Protein AF-A0A5E4I0A2-F1 (afdb_monomer)

Foldseek 3Di:
DDDDDDDVVNVVVVVVVVVVVVVVVCVVVVVVVPPPPQDLDDPVLLVVLLLPDQEAEEEQEEQPAPDPQQSVLSVVLSVLLVCCCCVPRVHKYWYWYDHDQWIWTDIPPDDPDIDIDGPVCVCVVGPSHQYEHEYADDDDDWGDGNRYTYHYTYPPDSPRSPPPDPPVVVCVVVVVVPD

Radius of gyration: 24.03 Å; Cα contacts (8 Å, |Δi|>4): 262; chains: 1; bounding box: 62×74×58 Å

Nearest PDB structures (foldseek):
  6n9j-assembly2_B  TM=4.013E-01  e=6.454E-02  Bacteroides thetaiotaomicron VPI-5482
  4gt8-assembly1_A  TM=2.973E-01  e=8.356E-02  Staphylococcus aureus subsp. aureus Mu50
  5dyn-assembly1_A  TM=3.914E-01  e=6.182E-01  Bacteroides fragilis
  7tcb-assembly3_C  TM=3.470E-01  e=1.342E+00  Vibrio parahaemolyticus RIMD 2210633

Structure (mmCIF, N/CA/C/O backbone):
data_AF-A0A5E4I0A2-F1
#
_entry.id   AF-A0A5E4I0A2-F1
#
loop_
_atom_site.group_PDB
_atom_site.id
_atom_site.type_symbol
_atom_site.label_atom_id
_atom_site.label_alt_id
_atom_site.label_comp_id
_atom_site.label_asym_id
_atom_site.label_entity_id
_atom_site.label_seq_id
_atom_site.pdbx_PDB_ins_code
_atom_site.Cartn_x
_atom_site.Cartn_y
_atom_site.Cartn_z
_atom_site.occupancy
_atom_site.B_iso_or_equiv
_atom_site.auth_seq_id
_atom_site.auth_comp_id
_atom_site.auth_asym_id
_atom_site.auth_atom_id
_atom_site.pdbx_PDB_model_num
ATOM 1 N N . MET A 1 1 ? -45.629 43.959 -33.225 1.00 43.09 1 MET A N 1
ATOM 2 C CA . MET A 1 1 ? -44.906 42.813 -32.629 1.00 43.09 1 MET A CA 1
ATOM 3 C C . MET A 1 1 ? -44.554 41.849 -33.753 1.00 43.09 1 MET A C 1
ATOM 5 O O . MET A 1 1 ? -45.462 41.254 -34.319 1.00 43.09 1 MET A O 1
ATOM 9 N N . ALA A 1 2 ? -43.286 41.768 -34.159 1.00 43.47 2 ALA A N 1
ATOM 10 C CA . ALA A 1 2 ? -42.865 40.854 -35.223 1.00 43.47 2 ALA A CA 1
ATOM 11 C C . ALA A 1 2 ? -42.681 39.443 -34.641 1.00 43.47 2 ALA A C 1
ATOM 13 O O . ALA A 1 2 ? -41.883 39.254 -33.726 1.00 43.47 2 ALA A O 1
ATOM 14 N N . LYS A 1 3 ? -43.436 38.459 -35.148 1.00 49.44 3 LYS A N 1
ATOM 15 C CA . LYS A 1 3 ? -43.188 37.039 -34.865 1.00 49.44 3 LYS A CA 1
ATOM 16 C C . LYS A 1 3 ? -41.949 36.616 -35.652 1.00 49.44 3 LYS A C 1
ATOM 18 O O . LYS A 1 3 ? -41.984 36.601 -36.880 1.00 49.44 3 LYS A O 1
ATOM 23 N N . LEU A 1 4 ? -40.868 36.287 -34.948 1.00 50.41 4 LEU A N 1
ATOM 24 C CA . LEU A 1 4 ? -39.682 35.677 -35.544 1.00 50.41 4 LEU A CA 1
ATOM 25 C C . LEU A 1 4 ? -40.075 34.275 -36.042 1.00 50.41 4 LEU A C 1
ATOM 27 O O . LEU A 1 4 ? -40.337 33.379 -35.239 1.00 50.41 4 LEU A O 1
ATOM 31 N N . SER A 1 5 ? -40.200 34.105 -37.358 1.00 55.03 5 SER A N 1
ATOM 32 C CA . SER A 1 5 ? -40.506 32.810 -37.971 1.00 55.03 5 SER A CA 1
ATOM 33 C C . SER A 1 5 ? -39.200 32.067 -38.234 1.00 55.03 5 SER A C 1
ATOM 35 O O . SER A 1 5 ? -38.441 32.434 -39.128 1.00 55.03 5 SER A O 1
ATOM 37 N N . ILE A 1 6 ? -38.916 31.053 -37.417 1.00 63.56 6 ILE A N 1
ATOM 38 C CA . ILE A 1 6 ? -37.766 30.162 -37.594 1.00 63.56 6 ILE A CA 1
ATOM 39 C C . ILE A 1 6 ? -38.112 29.183 -38.720 1.00 63.56 6 ILE A C 1
ATOM 41 O O . ILE A 1 6 ? -39.080 28.424 -38.608 1.00 63.56 6 ILE A O 1
ATOM 45 N N . THR A 1 7 ? -37.336 29.207 -39.803 1.00 69.94 7 THR A N 1
ATOM 46 C CA . THR A 1 7 ? -37.496 28.285 -40.935 1.00 69.94 7 THR A CA 1
ATOM 47 C C . THR A 1 7 ? -37.163 26.853 -40.513 1.00 69.94 7 THR A C 1
ATOM 49 O O . THR A 1 7 ? -36.359 26.633 -39.605 1.00 69.94 7 THR A O 1
ATOM 52 N N . ASP A 1 8 ? -37.771 25.852 -41.152 1.00 68.62 8 ASP A N 1
ATOM 53 C CA . ASP A 1 8 ? -37.616 24.452 -40.728 1.00 68.62 8 ASP A CA 1
ATOM 54 C C . ASP A 1 8 ? -36.152 23.985 -40.761 1.00 68.62 8 ASP A C 1
ATOM 56 O O . ASP A 1 8 ? -35.711 23.274 -39.861 1.00 68.62 8 ASP A O 1
ATOM 60 N N . THR A 1 9 ? -35.345 24.509 -41.685 1.00 66.50 9 THR A N 1
ATOM 61 C CA . THR A 1 9 ? -33.894 24.277 -41.753 1.00 66.50 9 THR A CA 1
ATOM 62 C C . THR A 1 9 ? -33.152 24.733 -40.489 1.00 66.50 9 THR A C 1
ATOM 64 O O . THR A 1 9 ? -32.236 24.052 -40.031 1.00 66.50 9 THR A O 1
ATOM 67 N N . GLN A 1 10 ? -33.562 25.851 -39.876 1.00 64.94 10 GLN A N 1
ATOM 68 C CA . GLN A 1 10 ? -32.976 26.322 -38.617 1.00 64.94 10 GLN A CA 1
ATOM 69 C C . GLN A 1 10 ? -33.408 25.464 -37.422 1.00 64.94 10 GLN A C 1
ATOM 71 O O . GLN A 1 10 ? -32.614 25.258 -36.508 1.00 64.94 10 GLN A O 1
ATOM 76 N N . LYS A 1 11 ? -34.619 24.891 -37.445 1.00 66.38 11 LYS A N 1
ATOM 77 C CA . LYS A 1 11 ? -35.064 23.942 -36.410 1.00 66.38 11 LYS A CA 1
ATOM 78 C C . LYS A 1 11 ? -34.234 22.657 -36.441 1.00 66.38 11 LYS A C 1
ATOM 80 O O . LYS A 1 11 ? -33.789 22.207 -35.390 1.00 66.38 11 LYS A O 1
ATOM 85 N N . TYR A 1 12 ? -33.961 22.113 -37.631 1.00 68.56 12 TYR A N 1
ATOM 86 C CA . TYR A 1 12 ? -33.105 20.928 -37.784 1.00 68.56 12 TYR A CA 1
ATOM 87 C C . TYR A 1 12 ? -31.667 21.184 -37.323 1.00 68.56 12 TYR A C 1
ATOM 89 O O . TYR A 1 12 ? -31.093 20.347 -36.627 1.00 68.56 12 TYR A O 1
ATOM 97 N N . ALA A 1 13 ? -31.104 22.353 -37.646 1.00 69.19 13 ALA A N 1
ATOM 98 C CA . ALA A 1 13 ? -29.767 22.731 -37.194 1.00 69.19 13 ALA A CA 1
ATOM 99 C C . ALA A 1 13 ? -29.684 22.834 -35.660 1.00 69.19 13 ALA A C 1
ATOM 101 O O . ALA A 1 13 ? -28.744 22.319 -35.060 1.00 69.19 13 ALA A O 1
ATOM 102 N N . ILE A 1 14 ? -30.691 23.430 -35.012 1.00 71.75 14 ILE A N 1
ATOM 103 C CA . ILE A 1 14 ? -30.747 23.533 -33.546 1.00 71.75 14 ILE A CA 1
ATOM 104 C C . ILE A 1 14 ? -30.856 22.144 -32.905 1.00 71.75 14 ILE A C 1
ATOM 106 O O . ILE A 1 14 ? -30.126 21.852 -31.962 1.00 71.75 14 ILE A O 1
ATOM 110 N N . VAL A 1 15 ? -31.709 21.261 -33.435 1.00 73.00 15 VAL A N 1
ATOM 111 C CA . VAL A 1 15 ? -31.859 19.890 -32.916 1.00 73.00 15 VAL A CA 1
ATOM 112 C C . VAL A 1 15 ? -30.549 19.105 -33.032 1.00 73.00 15 VAL A C 1
ATOM 114 O O . VAL A 1 15 ? -30.146 18.453 -32.071 1.00 73.00 15 VAL A O 1
ATOM 117 N N . LEU A 1 16 ? -29.841 19.210 -34.160 1.00 72.50 16 LEU A N 1
ATOM 118 C CA . LEU A 1 16 ? -28.543 18.554 -34.348 1.00 72.50 16 LEU A CA 1
ATOM 119 C C . LEU A 1 16 ? -27.481 19.066 -33.368 1.00 72.50 16 LEU A C 1
ATOM 121 O O . LEU A 1 16 ? -26.743 18.261 -32.802 1.00 72.50 16 LEU A O 1
ATOM 125 N N . VAL A 1 17 ? -27.431 20.377 -33.116 1.00 75.25 17 VAL A N 1
ATOM 126 C CA . VAL A 1 17 ? -26.500 20.969 -32.139 1.00 75.25 17 VAL A CA 1
ATOM 127 C C . VAL A 1 17 ? -26.817 20.502 -30.718 1.00 75.25 17 VAL A C 1
ATOM 129 O O . VAL A 1 17 ? -25.900 20.174 -29.968 1.00 75.25 17 VAL A O 1
ATOM 132 N N . VAL A 1 18 ? -28.097 20.407 -30.350 1.00 70.88 18 VAL A N 1
ATOM 133 C CA . VAL A 1 18 ? -28.513 19.920 -29.025 1.00 70.88 18 VAL A CA 1
ATOM 134 C C . VAL A 1 18 ? -28.159 18.441 -28.838 1.00 70.88 18 VAL A C 1
ATOM 136 O O . VAL A 1 18 ? -27.652 18.068 -27.782 1.00 70.88 18 VAL A O 1
ATOM 139 N N . ILE A 1 19 ? -28.351 17.603 -29.861 1.00 73.12 19 ILE A N 1
ATOM 140 C CA . ILE A 1 19 ? -27.974 16.180 -29.813 1.00 73.12 19 ILE A CA 1
ATOM 141 C C . ILE A 1 19 ? -26.451 16.021 -29.728 1.00 73.12 19 ILE A C 1
ATOM 143 O O . ILE A 1 19 ? -25.962 15.235 -28.917 1.00 73.12 19 ILE A O 1
ATOM 147 N N . ALA A 1 20 ? -25.690 16.789 -30.513 1.00 71.94 20 ALA A N 1
ATOM 148 C CA . ALA A 1 20 ? -24.230 16.762 -30.467 1.00 71.94 20 ALA A CA 1
ATOM 149 C C . ALA A 1 20 ? -23.693 17.220 -29.099 1.00 71.94 20 ALA A C 1
ATOM 151 O O . ALA A 1 20 ? -22.807 16.576 -28.540 1.00 71.94 20 ALA A O 1
ATOM 152 N N . ALA A 1 21 ? -24.270 18.276 -28.516 1.00 69.94 21 ALA A N 1
ATOM 153 C CA . ALA A 1 21 ? -23.913 18.744 -27.179 1.00 69.94 21 ALA A CA 1
ATOM 154 C C . ALA A 1 21 ? -24.242 17.701 -26.096 1.00 69.94 21 ALA A C 1
ATOM 156 O O . ALA A 1 21 ? -23.428 17.463 -25.205 1.00 69.94 21 ALA A O 1
ATOM 157 N N . ALA A 1 22 ? -25.391 17.024 -26.200 1.00 68.75 22 ALA A N 1
ATOM 158 C CA . ALA A 1 22 ? -25.753 15.938 -25.293 1.00 68.75 22 ALA A CA 1
ATOM 159 C C . ALA A 1 22 ? -24.783 14.746 -25.404 1.00 68.75 22 ALA A C 1
ATOM 161 O O . ALA A 1 22 ? -24.369 14.199 -24.383 1.00 68.75 22 ALA A O 1
ATOM 162 N N . ALA A 1 23 ? -24.358 14.377 -26.617 1.00 68.06 23 ALA A N 1
ATOM 163 C CA . ALA A 1 23 ? -23.401 13.292 -26.835 1.00 68.06 23 ALA A CA 1
ATOM 164 C C . ALA A 1 23 ? -22.012 13.598 -26.241 1.00 68.06 23 ALA A C 1
ATOM 166 O O . ALA A 1 23 ? -21.408 12.730 -25.611 1.00 68.06 23 ALA A O 1
ATOM 167 N N . VAL A 1 24 ? -21.530 14.841 -26.371 1.00 73.12 24 VAL A N 1
ATOM 168 C CA . VAL A 1 24 ? -20.256 15.282 -25.772 1.00 73.12 24 VAL A CA 1
ATOM 169 C C . VAL A 1 24 ? -20.327 15.296 -24.241 1.00 73.12 24 VAL A C 1
ATOM 171 O O . VAL A 1 24 ? -19.355 14.935 -23.584 1.00 73.12 24 VAL A O 1
ATOM 174 N N . LEU A 1 25 ? -21.479 15.648 -23.661 1.00 70.56 25 LEU A N 1
ATOM 175 C CA . LEU A 1 25 ? -21.688 15.636 -22.207 1.00 70.56 25 LEU A CA 1
ATOM 176 C C . LEU A 1 25 ? -21.837 14.221 -21.620 1.00 70.56 25 LEU A C 1
ATOM 178 O O . LEU A 1 25 ? -21.537 14.021 -20.445 1.00 70.56 25 LEU A O 1
ATOM 182 N N . LEU A 1 26 ? -22.276 13.239 -22.414 1.00 60.88 26 LEU A N 1
ATOM 183 C CA . LEU A 1 26 ? -22.480 11.849 -21.978 1.00 60.88 26 LEU A CA 1
ATOM 184 C C . LEU A 1 26 ? -21.245 10.952 -22.167 1.00 60.88 26 LEU A C 1
ATOM 186 O O . LEU A 1 26 ? -21.109 9.947 -21.467 1.00 60.88 26 LEU A O 1
ATOM 190 N N . ALA A 1 27 ? -20.319 11.310 -23.061 1.00 61.28 27 ALA A N 1
ATOM 191 C CA . ALA A 1 27 ? -19.085 10.553 -23.294 1.00 61.28 27 ALA A CA 1
ATOM 192 C C . ALA A 1 27 ? -18.203 10.338 -22.035 1.00 61.28 27 ALA A C 1
ATOM 194 O O . ALA A 1 27 ? -17.714 9.219 -21.852 1.00 61.28 27 ALA A O 1
ATOM 195 N N . PRO A 1 28 ? -18.027 11.318 -21.119 1.00 60.41 28 PRO A N 1
ATOM 196 C CA . PRO A 1 28 ? -17.244 11.115 -19.900 1.00 60.41 28 PRO A CA 1
ATOM 197 C C . PRO A 1 28 ? -17.911 10.147 -18.911 1.00 60.41 28 PRO A C 1
ATOM 199 O O . PRO A 1 28 ? -17.209 9.431 -18.199 1.00 60.41 28 PRO A O 1
ATOM 202 N N . LEU A 1 29 ? -19.251 10.085 -18.882 1.00 57.59 29 LEU A N 1
ATOM 203 C CA . LEU A 1 29 ? -19.987 9.156 -18.015 1.00 57.59 29 LEU A CA 1
ATOM 204 C C . LEU A 1 29 ? -19.834 7.699 -18.470 1.00 57.59 29 LEU A C 1
ATOM 206 O O . LEU A 1 29 ? -19.741 6.804 -17.633 1.00 57.59 29 LEU A O 1
ATOM 210 N N . LEU A 1 30 ? -19.779 7.456 -19.784 1.00 55.53 30 LEU A N 1
ATOM 211 C CA . LEU A 1 30 ? -19.573 6.112 -20.333 1.00 55.53 30 LEU A CA 1
ATOM 212 C C . LEU A 1 30 ? -18.132 5.620 -20.126 1.00 55.53 30 LEU A C 1
ATOM 214 O O . LEU A 1 30 ? -17.921 4.439 -19.862 1.00 55.53 30 LEU A O 1
ATOM 218 N N . LEU A 1 31 ? -17.146 6.523 -20.171 1.00 54.06 31 LEU A N 1
ATOM 219 C CA . LEU A 1 31 ? -15.743 6.190 -19.896 1.00 54.06 31 LEU A CA 1
ATOM 220 C C . LEU A 1 31 ? -15.471 5.898 -18.410 1.00 54.06 31 LEU A C 1
ATOM 222 O O . LEU A 1 31 ? -14.556 5.138 -18.107 1.00 54.06 31 LEU A O 1
ATOM 226 N N . GLN A 1 32 ? -16.270 6.433 -17.478 1.00 50.34 32 GLN A N 1
ATOM 227 C CA . GLN A 1 32 ? -16.116 6.155 -16.042 1.00 50.34 32 GLN A CA 1
ATOM 228 C C . GLN A 1 32 ? -16.618 4.771 -15.604 1.00 50.34 32 GLN A C 1
ATOM 230 O O . GLN A 1 32 ? -16.205 4.294 -14.549 1.00 50.34 32 GLN A O 1
ATOM 235 N N . GLN A 1 33 ? -17.480 4.109 -16.382 1.00 47.50 33 GLN A N 1
ATOM 236 C CA . GLN A 1 33 ? -18.014 2.786 -16.017 1.00 47.50 33 GLN A CA 1
ATOM 237 C C . GLN A 1 33 ? -17.219 1.609 -16.592 1.00 47.50 33 GLN A C 1
ATOM 239 O O . GLN A 1 33 ? -17.424 0.471 -16.176 1.00 47.50 33 GLN A O 1
ATOM 244 N N . ALA A 1 34 ? -16.274 1.868 -17.494 1.00 40.00 34 ALA A N 1
ATOM 245 C CA . ALA A 1 34 ? -15.357 0.862 -18.008 1.00 40.00 34 ALA A CA 1
ATOM 246 C C . ALA A 1 34 ? -14.013 0.929 -17.269 1.00 40.00 34 ALA A C 1
ATOM 248 O O . ALA A 1 34 ? -12.958 1.053 -17.887 1.00 40.00 34 ALA A O 1
ATOM 249 N N . ALA A 1 35 ? -14.029 0.835 -15.935 1.00 43.62 35 ALA A N 1
ATOM 250 C CA . ALA A 1 35 ? -12.831 0.350 -15.261 1.00 43.62 35 ALA A CA 1
ATOM 251 C C . ALA A 1 35 ? -12.594 -1.069 -15.807 1.00 43.62 35 ALA A C 1
ATOM 253 O O . ALA A 1 35 ? -13.524 -1.883 -15.737 1.00 43.62 35 ALA A O 1
ATOM 254 N N . PRO A 1 36 ? -11.434 -1.376 -16.417 1.00 43.09 36 PRO A N 1
ATOM 255 C CA . PRO A 1 36 ? -11.161 -2.726 -16.876 1.00 43.09 36 PRO A CA 1
ATOM 256 C C . PRO A 1 36 ? -11.398 -3.648 -15.688 1.00 43.09 36 PRO A C 1
ATOM 258 O O . PRO A 1 36 ? -10.793 -3.473 -14.630 1.00 43.09 36 PRO A O 1
ATOM 261 N N . SER A 1 37 ? -12.337 -4.583 -15.838 1.00 41.78 37 SER A N 1
ATOM 262 C CA . SER A 1 37 ? -12.543 -5.648 -14.868 1.00 41.78 37 SER A CA 1
ATOM 263 C C . SER A 1 37 ? -11.296 -6.521 -14.941 1.00 41.78 37 SER A C 1
ATOM 265 O O . SER A 1 37 ? -11.246 -7.509 -15.672 1.00 41.78 37 SER A O 1
ATOM 267 N N . GLN A 1 38 ? -10.230 -6.089 -14.265 1.00 50.25 38 GLN A N 1
ATOM 268 C CA . GLN A 1 38 ? -9.101 -6.945 -13.977 1.00 50.25 38 GLN A CA 1
ATOM 269 C C . GLN A 1 38 ? -9.715 -8.099 -13.190 1.00 50.25 38 GLN A C 1
ATOM 271 O O . GLN A 1 38 ? -10.271 -7.904 -12.110 1.00 50.25 38 GLN A O 1
ATOM 276 N N . LYS A 1 39 ? -9.748 -9.292 -13.784 1.00 53.66 39 LYS A N 1
ATOM 277 C CA . LYS A 1 39 ? -10.099 -10.487 -13.023 1.00 53.66 39 LYS A CA 1
ATOM 278 C C . LYS A 1 39 ? -9.012 -10.670 -11.975 1.00 53.66 39 LYS A C 1
ATOM 280 O O . LYS A 1 39 ? -7.837 -10.502 -12.305 1.00 53.66 39 LYS A O 1
ATOM 285 N N . ALA A 1 40 ? -9.407 -11.008 -10.748 1.00 59.69 40 ALA A N 1
ATOM 286 C CA . ALA A 1 40 ? -8.452 -11.509 -9.771 1.00 59.69 40 ALA A CA 1
ATOM 287 C C . ALA A 1 40 ? -7.675 -12.655 -10.442 1.00 59.69 40 ALA A C 1
ATOM 289 O O . ALA A 1 40 ? -8.274 -13.567 -11.017 1.00 59.69 40 ALA A O 1
ATOM 290 N N . GLY A 1 41 ? -6.362 -12.497 -10.500 1.00 62.72 41 GLY A N 1
ATOM 291 C CA . GLY A 1 41 ? -5.423 -13.301 -11.253 1.00 62.72 41 GLY A CA 1
ATOM 292 C C . GLY A 1 41 ? -4.416 -14.006 -10.354 1.00 62.72 41 GLY A C 1
ATOM 293 O O . GLY A 1 41 ? -4.552 -14.064 -9.135 1.00 62.72 41 GLY A O 1
ATOM 294 N N . ASP A 1 42 ? -3.414 -14.562 -11.020 1.00 69.81 42 ASP A N 1
ATOM 295 C CA . ASP A 1 42 ? -2.361 -15.399 -10.464 1.00 69.81 42 ASP A CA 1
ATOM 296 C C . ASP A 1 42 ? -1.389 -14.595 -9.569 1.00 69.81 42 ASP A C 1
ATOM 298 O O . ASP A 1 42 ? -0.767 -13.639 -10.054 1.00 69.81 42 ASP A O 1
ATOM 302 N N . PRO A 1 43 ? -1.229 -14.959 -8.281 1.00 78.12 43 PRO A N 1
ATOM 303 C CA . PRO A 1 43 ? -0.228 -14.365 -7.399 1.00 78.12 43 PRO A CA 1
ATOM 304 C C . PRO A 1 43 ? 1.192 -14.401 -7.984 1.00 78.12 43 PRO A C 1
ATOM 306 O O . PRO A 1 43 ? 1.948 -13.450 -7.782 1.00 78.12 43 PRO A O 1
ATOM 309 N N . GLU A 1 44 ? 1.553 -15.444 -8.739 1.00 79.06 44 GLU A N 1
ATOM 310 C CA . GLU A 1 44 ? 2.889 -15.586 -9.332 1.00 79.06 44 GLU A CA 1
ATOM 311 C C . GLU A 1 44 ? 3.186 -14.456 -10.324 1.00 79.06 44 GLU A C 1
ATOM 313 O O . GLU A 1 44 ? 4.276 -13.879 -10.315 1.00 79.06 44 GLU A O 1
ATOM 318 N N . ALA A 1 45 ? 2.196 -14.065 -11.131 1.00 80.06 45 ALA A N 1
ATOM 319 C CA . ALA A 1 45 ? 2.332 -12.960 -12.075 1.00 80.06 45 ALA A CA 1
ATOM 320 C C . ALA A 1 45 ? 2.572 -11.622 -11.355 1.00 80.06 45 ALA A C 1
ATOM 322 O O . ALA A 1 45 ? 3.427 -10.836 -11.769 1.00 80.06 45 ALA A O 1
ATOM 323 N N . PHE A 1 46 ? 1.864 -11.377 -10.248 1.00 84.94 46 PHE A N 1
ATOM 324 C CA . PHE A 1 46 ? 2.078 -10.183 -9.430 1.00 84.94 46 PHE A CA 1
ATOM 325 C C . PHE A 1 46 ? 3.486 -10.164 -8.822 1.00 84.94 46 PHE A C 1
ATOM 327 O O . PHE A 1 46 ? 4.199 -9.166 -8.940 1.00 84.94 46 PHE A O 1
ATOM 334 N N . PHE A 1 47 ? 3.923 -11.264 -8.203 1.00 83.50 47 PHE A N 1
ATOM 335 C CA . PHE A 1 47 ? 5.244 -11.324 -7.576 1.00 83.50 47 PHE A CA 1
ATOM 336 C C . PHE A 1 47 ? 6.390 -11.288 -8.596 1.00 83.50 47 PHE A C 1
ATOM 338 O O . PHE A 1 47 ? 7.422 -10.675 -8.323 1.00 83.50 47 PHE A O 1
ATOM 345 N N . SER A 1 48 ? 6.197 -11.831 -9.800 1.00 82.44 48 SER A N 1
ATOM 346 C CA . SER A 1 48 ? 7.127 -11.661 -10.925 1.00 82.44 48 SER A CA 1
ATOM 347 C C . SER A 1 48 ? 7.266 -10.184 -11.332 1.00 82.44 48 SER A C 1
ATOM 349 O O . SER A 1 48 ? 8.377 -9.670 -11.518 1.00 82.44 48 SER A O 1
ATOM 351 N N . ASN A 1 49 ? 6.154 -9.442 -11.360 1.00 83.06 49 ASN A N 1
ATOM 352 C CA . ASN A 1 49 ? 6.164 -7.997 -11.610 1.00 83.06 49 ASN A CA 1
ATOM 353 C C . ASN A 1 49 ? 6.828 -7.209 -10.470 1.00 83.06 49 ASN A C 1
ATOM 355 O O . ASN A 1 49 ? 7.592 -6.277 -10.722 1.00 83.06 49 ASN A O 1
ATOM 359 N N . VAL A 1 50 ? 6.618 -7.604 -9.212 1.00 86.25 50 VAL A N 1
ATOM 360 C CA . VAL A 1 50 ? 7.348 -7.043 -8.059 1.00 86.25 50 VAL A CA 1
ATOM 361 C C . VAL A 1 50 ? 8.856 -7.297 -8.182 1.00 86.25 50 VAL A C 1
ATOM 363 O O . VAL A 1 50 ? 9.657 -6.391 -7.941 1.00 86.25 50 VAL A O 1
ATOM 366 N N . GLY A 1 51 ? 9.256 -8.504 -8.594 1.00 82.56 51 GLY A N 1
ATOM 367 C CA . GLY A 1 51 ? 10.656 -8.879 -8.788 1.00 82.56 51 GLY A CA 1
ATOM 368 C C . GLY A 1 51 ? 11.353 -8.052 -9.871 1.00 82.56 51 GLY A C 1
ATOM 369 O O . GLY A 1 51 ? 12.476 -7.583 -9.666 1.00 82.56 51 GLY A O 1
ATOM 370 N N . SER A 1 52 ? 10.672 -7.806 -10.991 1.00 84.38 52 SER A N 1
ATOM 371 C CA . SER A 1 52 ? 11.213 -7.049 -12.129 1.00 84.38 52 SER A CA 1
ATOM 372 C C . SER A 1 52 ? 11.132 -5.526 -11.968 1.00 84.38 52 SER A C 1
ATOM 374 O O . SER A 1 52 ? 11.971 -4.812 -12.519 1.00 84.38 52 SER A O 1
ATOM 376 N N . SER A 1 53 ? 10.188 -5.002 -11.181 1.00 86.06 53 SER A N 1
ATOM 377 C CA . SER A 1 53 ? 10.021 -3.553 -11.024 1.00 86.06 53 SER A CA 1
ATOM 378 C C . SER A 1 53 ? 11.117 -2.918 -10.151 1.00 86.06 53 SER A C 1
ATOM 380 O O . SER A 1 53 ? 11.460 -3.466 -9.102 1.00 86.06 53 SER A O 1
ATOM 382 N N . PRO A 1 54 ? 11.674 -1.743 -10.509 1.00 85.69 54 PRO A N 1
ATOM 383 C CA . PRO A 1 54 ? 12.635 -1.018 -9.668 1.00 85.69 54 PRO A CA 1
ATOM 384 C C . PRO A 1 54 ? 11.976 -0.256 -8.505 1.00 85.69 54 PRO A C 1
ATOM 386 O O . PRO A 1 54 ? 12.643 0.067 -7.518 1.00 85.69 54 PRO A O 1
ATOM 389 N N . LYS A 1 55 ? 10.677 0.046 -8.626 1.00 89.06 55 LYS A N 1
ATOM 390 C CA . LYS A 1 55 ? 9.873 0.735 -7.613 1.00 89.06 55 LYS A CA 1
ATOM 391 C C . LYS A 1 55 ? 8.572 -0.017 -7.355 1.00 89.06 55 LYS A C 1
ATOM 393 O O . LYS A 1 55 ? 7.994 -0.601 -8.268 1.00 89.06 55 LYS A O 1
ATOM 398 N N . ILE A 1 56 ? 8.081 0.049 -6.129 1.00 91.12 56 I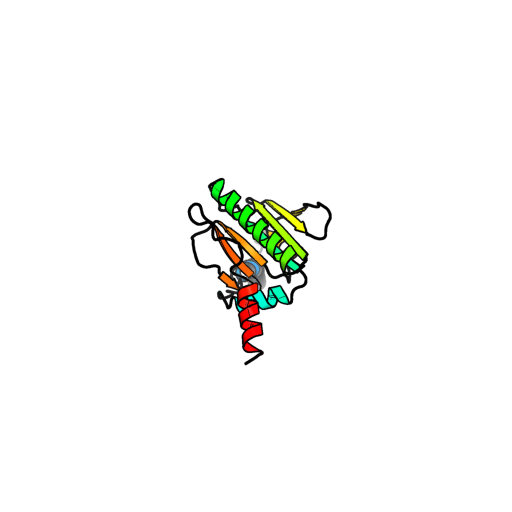LE A N 1
ATOM 399 C CA . ILE A 1 56 ? 6.762 -0.471 -5.764 1.00 91.12 56 ILE A CA 1
ATOM 400 C C . ILE A 1 56 ? 5.970 0.577 -4.988 1.00 91.12 56 ILE A C 1
ATOM 402 O O . ILE A 1 56 ? 6.554 1.457 -4.353 1.00 91.12 56 ILE A O 1
ATOM 406 N N . ALA A 1 57 ? 4.647 0.461 -5.005 1.00 93.88 57 ALA A N 1
ATOM 407 C CA . ALA A 1 57 ? 3.765 1.287 -4.199 1.00 93.88 57 ALA A CA 1
ATOM 408 C C . ALA A 1 57 ? 3.154 0.472 -3.055 1.00 93.88 57 ALA A C 1
ATOM 410 O O . ALA A 1 57 ? 2.744 -0.673 -3.242 1.00 93.88 57 ALA A O 1
ATOM 411 N N . ILE A 1 58 ? 3.063 1.075 -1.875 1.00 93.31 58 ILE A N 1
ATOM 412 C CA . ILE A 1 58 ? 2.328 0.542 -0.727 1.00 93.31 58 ILE A CA 1
ATOM 413 C C . ILE A 1 58 ? 1.303 1.595 -0.342 1.00 93.31 58 ILE A C 1
ATOM 415 O O . ILE A 1 58 ? 1.670 2.721 -0.019 1.00 93.31 58 ILE A O 1
ATOM 419 N N . ILE A 1 59 ? 0.028 1.236 -0.400 1.00 94.69 59 ILE A N 1
ATOM 420 C CA . ILE A 1 59 ? -1.095 2.133 -0.157 1.00 94.69 59 ILE A CA 1
ATOM 421 C C . ILE A 1 59 ? -1.847 1.619 1.070 1.00 94.69 59 ILE A C 1
ATOM 423 O O . ILE A 1 59 ? -2.413 0.531 1.039 1.00 94.69 59 ILE A O 1
ATOM 427 N N . ALA A 1 60 ? -1.846 2.403 2.141 1.00 94.50 60 ALA A N 1
ATOM 428 C CA . ALA A 1 60 ? -2.570 2.153 3.378 1.00 94.50 60 ALA A CA 1
ATOM 429 C C . ALA A 1 60 ? -3.804 3.062 3.442 1.00 94.50 60 ALA A C 1
ATOM 431 O O . ALA A 1 60 ? -3.694 4.254 3.728 1.00 94.50 60 ALA A O 1
ATOM 432 N N . ASP A 1 61 ? -4.984 2.513 3.168 1.00 94.31 61 ASP A N 1
ATOM 433 C CA . ASP A 1 61 ? -6.246 3.253 3.173 1.00 94.31 61 ASP A CA 1
ATOM 434 C C . ASP A 1 61 ? -7.067 2.934 4.427 1.00 94.31 61 ASP A C 1
ATOM 436 O O . ASP A 1 61 ? -7.678 1.867 4.551 1.00 94.31 61 ASP A O 1
ATOM 440 N N . ILE A 1 62 ? -7.097 3.883 5.366 1.00 93.81 62 ILE A N 1
ATOM 441 C CA . ILE A 1 62 ? -7.825 3.742 6.631 1.00 93.81 62 ILE A CA 1
ATOM 442 C C . ILE A 1 62 ? -9.252 4.303 6.576 1.00 93.81 62 ILE A C 1
ATOM 444 O O . ILE A 1 62 ? -9.953 4.271 7.585 1.00 93.81 62 ILE A O 1
ATOM 448 N N . THR A 1 63 ? -9.718 4.790 5.422 1.00 90.25 63 THR A N 1
ATOM 449 C CA . THR A 1 63 ? -11.003 5.504 5.286 1.00 90.25 63 THR A CA 1
ATOM 450 C C . THR A 1 63 ? -12.209 4.671 5.728 1.00 90.25 63 THR A C 1
ATOM 452 O O . THR A 1 63 ? -13.158 5.202 6.300 1.00 90.25 63 THR A O 1
ATOM 455 N N . GLY A 1 64 ? -12.180 3.357 5.491 1.00 88.00 64 GLY A N 1
ATOM 456 C CA . GLY A 1 64 ? -13.264 2.451 5.882 1.00 88.00 64 GLY A CA 1
ATOM 457 C C . GLY A 1 64 ? -13.228 1.996 7.346 1.00 88.00 64 GLY A C 1
ATOM 458 O O . GLY A 1 64 ? -14.227 1.466 7.833 1.00 88.00 64 GLY A O 1
ATOM 459 N N . ALA A 1 65 ? -12.109 2.186 8.052 1.00 90.12 65 ALA A N 1
ATOM 460 C CA . ALA A 1 65 ? -11.900 1.643 9.391 1.00 90.12 65 ALA A CA 1
ATOM 461 C C . ALA A 1 65 ? -12.613 2.481 10.465 1.00 90.12 65 ALA A C 1
ATOM 463 O O . ALA A 1 65 ? -12.259 3.634 10.716 1.00 90.12 65 ALA A O 1
ATOM 464 N N . GLN A 1 66 ? -13.598 1.875 11.134 1.00 88.88 66 GLN A N 1
ATOM 465 C CA . GLN A 1 66 ? -14.409 2.540 12.166 1.00 88.88 66 GLN A CA 1
ATOM 466 C C . GLN A 1 66 ? -13.743 2.546 13.549 1.00 88.88 66 GLN A C 1
ATOM 468 O O . GLN A 1 66 ? -14.059 3.393 14.382 1.00 88.88 66 GLN A O 1
ATOM 473 N N . THR A 1 67 ? -12.821 1.615 13.808 1.00 88.94 67 THR A N 1
ATOM 474 C CA . THR A 1 67 ? -12.144 1.482 15.103 1.00 88.94 67 THR A CA 1
ATOM 475 C C . THR A 1 67 ? -10.671 1.867 15.008 1.00 88.94 67 THR A C 1
ATOM 477 O O . THR A 1 67 ? -10.022 1.691 13.974 1.00 88.94 67 THR A O 1
ATOM 480 N N . GLN A 1 68 ? -10.108 2.347 16.121 1.00 88.56 68 GLN A N 1
ATOM 481 C CA . GLN A 1 68 ? -8.670 2.607 16.210 1.00 88.56 68 GLN A CA 1
ATOM 482 C C . GLN A 1 68 ? -7.848 1.327 15.995 1.00 88.56 68 GLN A C 1
ATOM 484 O O . GLN A 1 68 ? -6.785 1.387 15.386 1.00 88.56 68 GLN A O 1
ATOM 489 N N . ALA A 1 69 ? -8.354 0.175 16.445 1.00 85.00 69 ALA A N 1
ATOM 490 C CA . ALA A 1 69 ? -7.697 -1.114 16.255 1.00 85.00 69 ALA A CA 1
ATOM 491 C C . ALA A 1 69 ? -7.540 -1.451 14.763 1.00 85.00 69 ALA A C 1
ATOM 493 O O . ALA A 1 69 ? -6.435 -1.760 14.324 1.00 85.00 69 ALA A O 1
ATOM 494 N N . ALA A 1 70 ? -8.603 -1.299 13.967 1.00 85.56 70 ALA A N 1
ATOM 495 C CA . ALA A 1 70 ? -8.548 -1.521 12.525 1.00 85.56 70 ALA A CA 1
ATOM 496 C C . ALA A 1 70 ? -7.632 -0.516 11.806 1.00 85.56 70 ALA A C 1
ATOM 498 O O . ALA A 1 70 ? -6.845 -0.913 10.947 1.00 85.56 70 ALA A O 1
ATOM 499 N N . LYS A 1 71 ? -7.677 0.772 12.187 1.00 89.88 71 LYS A N 1
ATOM 500 C CA . LYS A 1 71 ? -6.759 1.796 11.653 1.00 89.88 71 LYS A CA 1
ATOM 501 C C . LYS A 1 71 ? -5.297 1.420 11.913 1.00 89.88 71 LYS A C 1
ATOM 503 O O . LYS A 1 71 ? -4.483 1.414 10.992 1.00 89.88 71 LYS A O 1
ATOM 508 N N . THR A 1 72 ? -4.973 1.065 13.156 1.00 87.25 72 THR A N 1
ATOM 509 C CA . THR A 1 72 ? -3.625 0.645 13.553 1.00 87.25 72 THR A CA 1
ATOM 510 C C . THR A 1 72 ? -3.196 -0.628 12.831 1.00 87.25 72 THR A C 1
ATOM 512 O O . THR A 1 72 ? -2.059 -0.697 12.381 1.00 87.25 72 THR A O 1
ATOM 515 N N . ALA A 1 73 ? -4.084 -1.606 12.659 1.00 84.94 73 ALA A N 1
ATOM 516 C CA . ALA A 1 73 ? -3.764 -2.851 11.970 1.00 84.94 73 ALA A CA 1
ATOM 517 C C . ALA A 1 73 ? -3.425 -2.635 10.481 1.00 84.94 73 ALA A C 1
ATOM 519 O O . ALA A 1 73 ? -2.456 -3.212 9.992 1.00 84.94 73 ALA A O 1
ATOM 520 N N . ILE A 1 74 ? -4.150 -1.757 9.775 1.00 88.69 74 ILE A N 1
ATOM 521 C CA . ILE A 1 74 ? -3.843 -1.376 8.381 1.00 88.69 74 ILE A CA 1
ATOM 522 C C . ILE A 1 74 ? -2.465 -0.710 8.287 1.00 88.69 74 ILE A C 1
ATOM 524 O O . ILE A 1 74 ? -1.647 -1.073 7.440 1.00 88.69 74 ILE A O 1
ATOM 528 N N . LEU A 1 75 ? -2.189 0.247 9.177 1.00 89.31 75 LEU A N 1
ATOM 529 C CA . LEU A 1 75 ? -0.907 0.950 9.199 1.00 89.31 75 LEU A CA 1
ATOM 530 C C . LEU A 1 75 ? 0.246 0.002 9.547 1.00 89.31 75 LEU A C 1
ATOM 532 O O . LEU A 1 75 ? 1.249 -0.008 8.839 1.00 89.31 75 LEU A O 1
ATOM 536 N N . GLN A 1 76 ? 0.092 -0.844 10.567 1.00 85.44 76 GLN A N 1
ATOM 537 C CA . GLN A 1 76 ? 1.103 -1.832 10.945 1.00 85.44 76 GLN A CA 1
ATOM 538 C C . GLN A 1 76 ? 1.394 -2.791 9.787 1.00 85.44 76 GLN A C 1
ATOM 540 O O . GLN A 1 76 ? 2.547 -2.955 9.403 1.00 85.44 76 GLN A O 1
ATOM 545 N N . CYS A 1 77 ? 0.343 -3.325 9.160 1.00 84.56 77 CYS A N 1
ATOM 546 C CA . CYS A 1 77 ? 0.447 -4.175 7.980 1.00 84.56 77 CYS A CA 1
ATOM 547 C C . CYS A 1 77 ? 1.296 -3.529 6.872 1.00 84.56 77 CYS A C 1
ATOM 549 O O . CYS A 1 77 ? 2.182 -4.157 6.2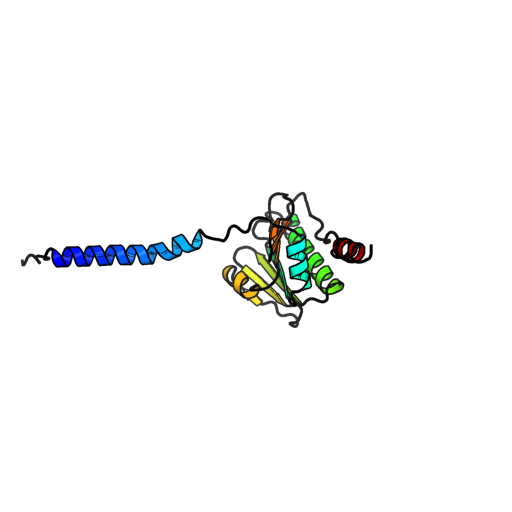93 1.00 84.56 77 CYS A O 1
ATOM 551 N N . SER A 1 78 ? 1.053 -2.247 6.599 1.00 87.75 78 SER A N 1
ATOM 552 C CA . SER A 1 78 ? 1.769 -1.503 5.565 1.00 87.75 78 SER A CA 1
ATOM 553 C C . SER A 1 78 ? 3.239 -1.227 5.911 1.00 87.75 78 SER A C 1
ATOM 555 O O . SER A 1 78 ? 4.098 -1.264 5.028 1.00 87.75 78 SER A O 1
ATOM 557 N N . VAL A 1 79 ? 3.550 -1.008 7.193 1.00 85.12 79 VAL A N 1
ATOM 558 C CA . VAL A 1 79 ? 4.919 -0.822 7.692 1.00 85.12 79 VAL A CA 1
ATOM 559 C C . VAL A 1 79 ? 5.695 -2.136 7.659 1.00 85.12 79 VAL A C 1
ATOM 561 O O . VAL A 1 79 ? 6.854 -2.136 7.243 1.00 85.12 79 VAL A O 1
ATOM 564 N N . ASP A 1 80 ? 5.061 -3.249 8.027 1.00 82.44 80 ASP A N 1
ATOM 565 C CA . ASP A 1 80 ? 5.663 -4.582 7.971 1.00 82.44 80 ASP A CA 1
ATOM 566 C C . ASP A 1 80 ? 5.986 -4.962 6.521 1.00 82.44 80 ASP A C 1
ATOM 568 O O . ASP A 1 80 ? 7.109 -5.366 6.219 1.00 82.44 80 ASP A O 1
ATOM 572 N N . LEU A 1 81 ? 5.046 -4.740 5.592 1.00 81.75 81 LEU A N 1
ATOM 573 C CA . LEU A 1 81 ? 5.271 -4.926 4.155 1.00 81.75 81 LEU A CA 1
ATOM 574 C C . LEU A 1 81 ? 6.425 -4.066 3.649 1.00 81.75 81 LEU A C 1
ATOM 576 O O . LEU A 1 81 ? 7.323 -4.572 2.978 1.00 81.75 81 LEU A O 1
ATOM 580 N N . ARG A 1 82 ? 6.431 -2.775 3.991 1.00 82.56 82 ARG A N 1
ATOM 581 C CA . ARG A 1 82 ? 7.490 -1.853 3.575 1.00 82.56 82 ARG A CA 1
ATOM 582 C C . ARG A 1 82 ? 8.851 -2.308 4.086 1.00 82.56 82 ARG A C 1
ATOM 584 O O . ARG A 1 82 ? 9.797 -2.369 3.309 1.00 82.56 82 ARG A O 1
ATOM 591 N N . SER A 1 83 ? 8.938 -2.650 5.366 1.00 78.00 83 SER A N 1
ATOM 592 C CA . SER A 1 83 ? 10.177 -3.098 6.004 1.00 78.00 83 SER A CA 1
ATOM 593 C C . SER A 1 83 ? 10.676 -4.399 5.381 1.00 78.00 83 SER A C 1
ATOM 595 O O . SER A 1 83 ? 11.849 -4.486 5.025 1.00 78.00 83 SER A O 1
ATOM 597 N N . ASN A 1 84 ? 9.787 -5.371 5.159 1.00 73.56 84 ASN A N 1
ATOM 598 C CA . ASN A 1 84 ? 10.127 -6.639 4.518 1.00 73.56 84 ASN A CA 1
ATOM 599 C C . ASN A 1 84 ? 10.579 -6.441 3.071 1.00 73.56 84 ASN A C 1
ATOM 601 O O . ASN A 1 84 ? 11.582 -7.011 2.667 1.00 73.56 84 ASN A O 1
ATOM 605 N N . ILE A 1 85 ? 9.894 -5.608 2.287 1.00 71.44 85 ILE A N 1
ATOM 606 C CA . ILE A 1 85 ? 10.243 -5.399 0.878 1.00 71.44 85 ILE A CA 1
ATOM 607 C C . ILE A 1 85 ? 11.548 -4.610 0.738 1.00 71.44 85 ILE A C 1
ATOM 609 O O . ILE A 1 85 ? 12.396 -4.977 -0.074 1.00 71.44 85 ILE A O 1
ATOM 613 N N . ILE A 1 86 ? 11.752 -3.565 1.541 1.00 68.31 86 ILE A N 1
ATOM 614 C CA . ILE A 1 86 ? 13.018 -2.822 1.542 1.00 68.31 86 ILE A CA 1
ATOM 615 C C . ILE A 1 86 ? 14.168 -3.749 1.948 1.00 68.31 86 ILE A C 1
ATOM 617 O O . ILE A 1 86 ? 15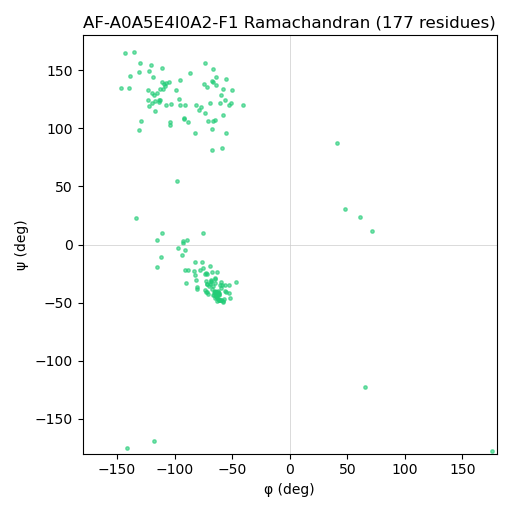.185 -3.791 1.261 1.00 68.31 86 ILE A O 1
ATOM 621 N N . THR A 1 87 ? 13.999 -4.516 3.027 1.00 67.69 87 THR A N 1
ATOM 622 C CA . THR A 1 87 ? 15.073 -5.352 3.585 1.00 67.69 87 THR A CA 1
ATOM 623 C C . THR A 1 87 ? 15.359 -6.585 2.725 1.00 67.69 87 THR A C 1
ATOM 625 O O . THR A 1 87 ? 16.521 -6.931 2.540 1.00 67.69 87 THR A O 1
ATOM 628 N N . ALA A 1 88 ? 14.330 -7.236 2.172 1.00 70.62 88 ALA A N 1
ATOM 629 C CA . ALA A 1 88 ? 14.477 -8.483 1.416 1.00 70.62 88 ALA A CA 1
ATOM 630 C C . ALA A 1 88 ? 14.714 -8.269 -0.086 1.00 70.62 88 ALA A C 1
ATOM 632 O O . ALA A 1 88 ? 15.410 -9.064 -0.710 1.00 70.62 88 ALA A O 1
ATOM 633 N N . LEU A 1 89 ? 14.135 -7.221 -0.687 1.00 73.81 89 LEU A N 1
ATOM 634 C CA . LEU A 1 89 ? 14.204 -6.991 -2.136 1.00 73.81 89 LEU A CA 1
ATOM 635 C C . LEU A 1 89 ? 15.031 -5.760 -2.531 1.00 73.81 89 LEU A C 1
ATOM 637 O O . LEU A 1 89 ? 15.279 -5.565 -3.722 1.00 73.81 89 LEU A O 1
ATOM 641 N N . GLY A 1 90 ? 15.424 -4.906 -1.578 1.00 75.94 90 GLY A N 1
ATOM 642 C CA . GLY A 1 90 ? 16.208 -3.695 -1.854 1.00 75.94 90 GLY A CA 1
ATOM 643 C C . GLY A 1 90 ? 15.505 -2.700 -2.785 1.00 75.94 90 GLY A C 1
ATOM 644 O O . GLY A 1 90 ? 16.164 -1.934 -3.487 1.00 75.94 90 GLY A O 1
ATOM 645 N N . LYS A 1 91 ? 14.168 -2.742 -2.857 1.00 79.31 91 LYS A N 1
ATOM 646 C CA . LYS A 1 91 ? 13.377 -1.924 -3.787 1.00 79.31 91 LYS A CA 1
ATOM 647 C C . LYS A 1 91 ? 13.068 -0.556 -3.194 1.00 79.31 91 LYS A C 1
ATOM 649 O O . LYS A 1 91 ? 12.820 -0.417 -1.998 1.00 79.31 91 LYS A O 1
ATOM 654 N N . ASN A 1 92 ? 12.987 0.446 -4.066 1.00 87.31 92 ASN A N 1
ATOM 655 C CA . ASN A 1 92 ? 12.451 1.748 -3.694 1.00 87.31 92 ASN A CA 1
ATOM 656 C C . ASN A 1 92 ? 10.930 1.655 -3.505 1.00 87.31 92 ASN A C 1
ATOM 658 O O . ASN A 1 92 ? 10.230 1.070 -4.333 1.00 87.31 92 ASN A O 1
ATOM 662 N N . THR A 1 93 ? 10.412 2.259 -2.438 1.00 88.62 93 THR A N 1
ATOM 663 C CA . THR A 1 93 ? 8.988 2.208 -2.093 1.00 88.62 93 THR A CA 1
ATOM 664 C C . THR A 1 93 ? 8.372 3.596 -2.120 1.00 88.62 93 THR A C 1
ATOM 666 O O . THR A 1 93 ? 8.862 4.492 -1.429 1.00 88.62 93 THR A O 1
ATOM 669 N N . VAL A 1 94 ? 7.259 3.743 -2.832 1.00 92.75 94 VAL A N 1
ATOM 670 C CA . VAL A 1 94 ? 6.326 4.861 -2.683 1.00 92.75 94 VAL A CA 1
ATOM 671 C C . VAL A 1 94 ? 5.272 4.437 -1.664 1.00 92.75 94 VAL A C 1
ATOM 673 O O . VAL A 1 94 ? 4.454 3.561 -1.928 1.00 92.75 94 VAL A O 1
ATOM 676 N N . TYR A 1 95 ? 5.319 5.017 -0.474 1.00 93.19 95 TYR A N 1
ATOM 677 C CA . TYR A 1 95 ? 4.363 4.767 0.593 1.00 93.19 95 TYR A CA 1
ATOM 678 C C . TYR A 1 95 ? 3.281 5.845 0.579 1.00 93.19 95 TYR A C 1
ATOM 680 O O . TYR A 1 95 ? 3.598 7.031 0.646 1.00 93.19 95 TYR A O 1
ATOM 688 N N . ILE A 1 96 ? 2.016 5.443 0.503 1.00 94.94 96 ILE A N 1
ATOM 689 C CA . ILE A 1 96 ? 0.857 6.332 0.507 1.00 94.94 96 ILE A CA 1
ATOM 690 C C . ILE A 1 96 ? -0.054 5.930 1.662 1.00 94.94 96 ILE A C 1
ATOM 692 O O . ILE A 1 96 ? -0.489 4.787 1.724 1.00 94.94 96 ILE A O 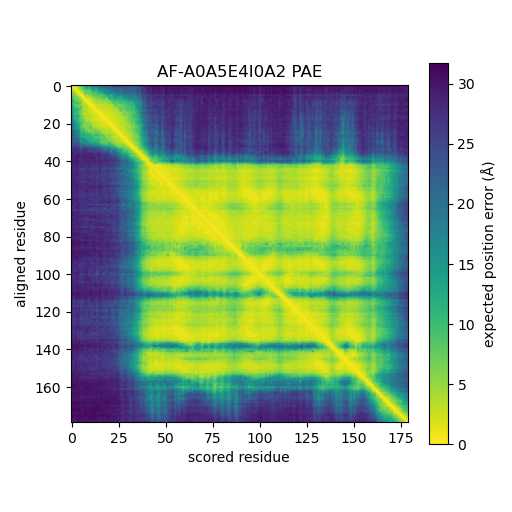1
ATOM 696 N N . ALA A 1 97 ? -0.380 6.860 2.554 1.00 94.44 97 ALA A N 1
ATOM 697 C CA . ALA A 1 97 ? -1.379 6.658 3.602 1.00 94.44 97 ALA A CA 1
ATOM 698 C C . ALA A 1 97 ? -2.565 7.597 3.378 1.00 94.44 97 ALA A C 1
ATOM 700 O O . ALA A 1 97 ? -2.354 8.792 3.184 1.00 94.44 97 ALA A O 1
ATOM 701 N N . CYS A 1 98 ? -3.791 7.076 3.411 1.00 94.56 98 CYS A N 1
ATOM 702 C CA . CYS A 1 98 ? -5.013 7.832 3.142 1.00 94.56 98 CYS A CA 1
ATOM 703 C C . CYS A 1 98 ? -6.001 7.763 4.308 1.00 94.56 98 CYS A C 1
ATOM 705 O O . CYS A 1 98 ? -6.320 6.677 4.789 1.00 94.56 98 CYS A O 1
ATOM 707 N N . GLU A 1 99 ? -6.534 8.920 4.702 1.00 92.38 99 GLU A N 1
ATOM 708 C CA . GLU A 1 99 ? -7.665 9.065 5.618 1.00 92.38 99 GLU A CA 1
ATOM 709 C C . GLU A 1 99 ? -8.721 9.988 4.991 1.00 92.38 99 GLU A C 1
ATOM 711 O O . GLU A 1 99 ? -8.550 11.209 4.894 1.00 92.38 99 GLU A O 1
ATOM 716 N N . GLY A 1 100 ? -9.829 9.400 4.536 1.00 87.56 100 GLY A N 1
ATOM 717 C CA . GLY A 1 100 ? -10.892 10.137 3.864 1.00 87.56 100 GLY A CA 1
ATOM 718 C C . GLY A 1 100 ? -10.415 10.709 2.532 1.00 87.56 100 GLY A C 1
ATOM 719 O O . GLY A 1 100 ? -9.970 9.987 1.645 1.00 87.56 100 GLY A O 1
ATOM 720 N N . SER A 1 101 ? -10.517 12.028 2.381 1.00 86.62 101 SER A N 1
ATOM 721 C CA . SER A 1 101 ? -10.066 12.738 1.181 1.00 86.62 101 SER A CA 1
ATOM 722 C C . SER A 1 101 ? -8.605 13.189 1.239 1.00 86.62 101 SER A C 1
ATOM 724 O O . SER A 1 101 ? -8.166 13.897 0.335 1.00 86.62 101 SER A O 1
ATOM 726 N N . ASN A 1 102 ? -7.866 12.846 2.295 1.00 88.19 102 ASN A N 1
ATOM 727 C CA . ASN A 1 102 ? -6.493 13.296 2.498 1.00 88.19 102 ASN A CA 1
ATOM 728 C C . ASN A 1 102 ? -5.542 12.111 2.391 1.00 88.19 102 ASN A C 1
ATOM 730 O O . ASN A 1 102 ? -5.684 11.143 3.134 1.00 88.19 102 ASN A O 1
ATOM 734 N N . CYS A 1 103 ? -4.551 12.208 1.509 1.00 93.88 103 CYS A N 1
ATOM 735 C CA . CYS A 1 103 ? -3.482 11.227 1.425 1.00 93.88 103 CYS A CA 1
ATOM 736 C C . CYS A 1 103 ? -2.122 11.893 1.617 1.00 93.88 103 CYS A C 1
ATOM 738 O O . CYS A 1 103 ? -1.911 13.054 1.262 1.00 93.88 103 CYS A O 1
ATOM 740 N N . LEU A 1 104 ? -1.189 11.136 2.171 1.00 93.38 104 LEU A N 1
ATOM 741 C CA . LEU A 1 104 ? 0.199 11.513 2.370 1.00 93.38 104 LEU A CA 1
ATOM 742 C C . LEU A 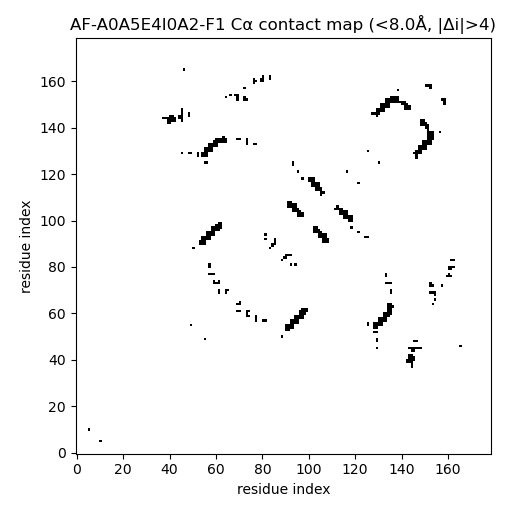1 104 ? 1.074 10.533 1.603 1.00 93.38 104 LEU A C 1
AT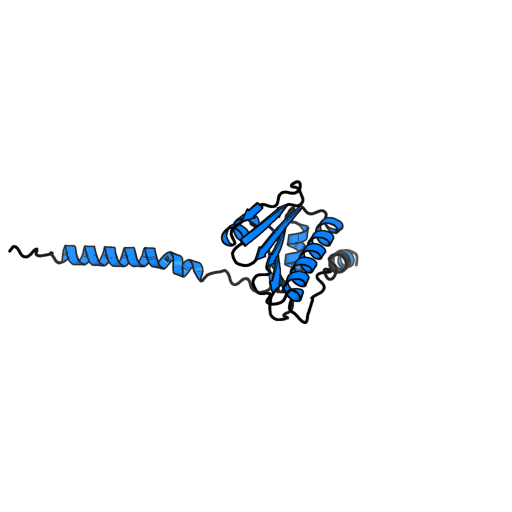OM 744 O O . LEU A 1 104 ? 0.902 9.328 1.758 1.00 93.38 104 LEU A O 1
ATOM 748 N N . VAL A 1 105 ? 2.007 11.040 0.801 1.00 93.31 105 VAL A N 1
ATOM 749 C CA . VAL A 1 105 ? 2.993 10.232 0.078 1.00 93.31 105 VAL A CA 1
ATOM 750 C C . VAL A 1 105 ? 4.394 10.460 0.636 1.00 93.31 105 VAL A C 1
ATOM 752 O O . VAL A 1 105 ? 4.773 11.589 0.947 1.00 93.31 105 VAL A O 1
ATOM 755 N N . SER A 1 106 ? 5.162 9.382 0.748 1.00 91.44 106 SER A N 1
ATOM 756 C CA . SER A 1 106 ? 6.571 9.376 1.132 1.00 91.44 106 SER A CA 1
ATOM 757 C C . SER A 1 106 ? 7.328 8.367 0.271 1.00 91.44 106 SER A C 1
ATOM 759 O O . SER A 1 106 ? 6.866 7.243 0.083 1.00 91.44 106 SER A O 1
ATOM 761 N N . GLU A 1 107 ? 8.494 8.741 -0.248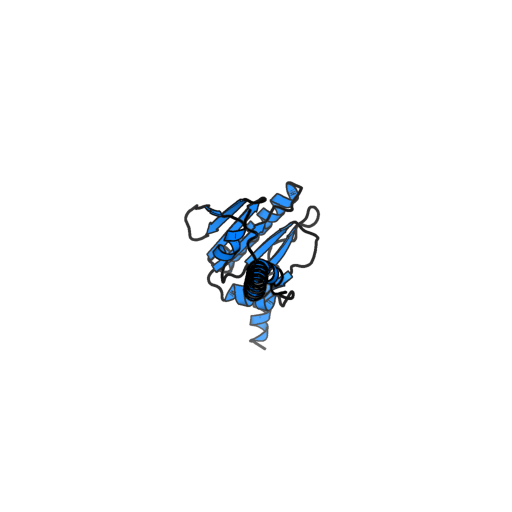 1.00 88.50 107 GLU A N 1
ATOM 762 C CA . GLU A 1 107 ? 9.357 7.835 -1.013 1.00 88.50 107 GLU A CA 1
ATOM 763 C C . GLU A 1 107 ? 10.563 7.408 -0.168 1.00 88.50 107 GLU A C 1
ATOM 765 O O . GLU A 1 107 ? 11.144 8.215 0.550 1.00 88.50 107 GLU A O 1
ATOM 770 N N . SER A 1 108 ? 10.970 6.137 -0.242 1.00 81.62 108 SER A N 1
ATOM 771 C CA . SER A 1 108 ? 12.095 5.609 0.556 1.00 81.62 108 SER A CA 1
ATOM 772 C C . SER A 1 108 ? 13.447 6.253 0.252 1.00 81.62 108 SER A C 1
ATOM 774 O O . SER A 1 108 ? 14.347 6.188 1.082 1.00 81.62 108 SER A O 1
ATOM 776 N N . ASN A 1 109 ? 13.607 6.826 -0.938 1.0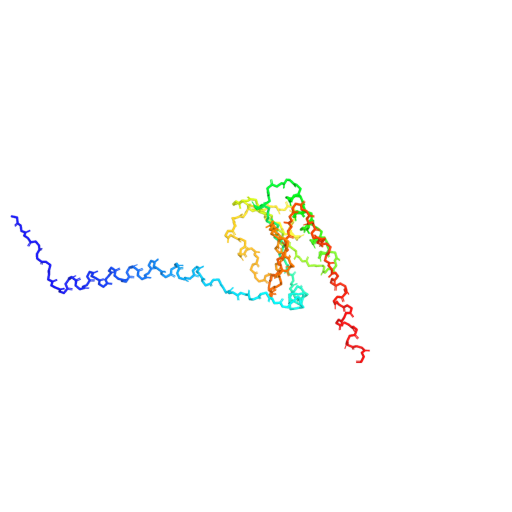0 77.19 109 ASN A N 1
ATOM 777 C CA . ASN A 1 109 ? 14.831 7.481 -1.388 1.00 77.19 109 ASN A CA 1
ATOM 778 C C . ASN A 1 109 ? 14.804 9.008 -1.199 1.00 77.19 109 ASN A C 1
ATOM 780 O O . ASN A 1 109 ? 15.802 9.661 -1.501 1.00 77.19 109 ASN A O 1
ATOM 784 N N . GLU A 1 110 ? 13.698 9.585 -0.717 1.00 78.56 110 GLU A N 1
ATOM 785 C CA . GLU A 1 110 ? 13.633 10.998 -0.349 1.00 78.56 110 GLU A CA 1
ATOM 786 C C . GLU A 1 110 ? 13.800 11.158 1.170 1.00 78.56 110 GLU A C 1
ATOM 788 O O . GLU A 1 110 ? 13.182 10.458 1.973 1.00 78.56 110 GLU A O 1
ATOM 793 N N . ALA A 1 111 ? 14.653 12.093 1.591 1.00 70.62 111 ALA A N 1
ATOM 794 C CA . ALA A 1 111 ? 14.918 12.323 3.007 1.00 70.62 111 ALA A CA 1
ATOM 795 C C . ALA A 1 111 ? 13.710 12.980 3.696 1.00 70.62 111 ALA A C 1
ATOM 797 O O . ALA A 1 111 ? 13.477 14.173 3.521 1.00 70.62 111 ALA A O 1
ATOM 798 N N . ASN A 1 112 ? 12.977 12.210 4.511 1.00 63.12 112 ASN A N 1
ATOM 799 C CA . ASN A 1 112 ? 11.924 12.673 5.431 1.00 63.12 112 ASN A CA 1
ATOM 800 C C . ASN A 1 112 ? 10.887 13.634 4.818 1.00 63.12 112 ASN A C 1
ATOM 802 O O . ASN A 1 112 ? 10.318 14.478 5.511 1.00 63.12 112 ASN A O 1
ATOM 806 N N . THR A 1 113 ? 10.608 13.502 3.524 1.00 75.94 113 THR A N 1
ATOM 807 C CA . THR A 1 113 ? 9.551 14.257 2.860 1.00 75.94 113 THR A CA 1
ATOM 808 C C . THR A 1 113 ? 8.262 13.451 2.929 1.00 75.94 113 THR A C 1
ATOM 810 O O . THR A 1 113 ? 8.162 12.317 2.461 1.00 75.94 113 THR A O 1
ATOM 813 N N . THR A 1 114 ? 7.251 14.048 3.551 1.00 86.38 114 THR A N 1
ATOM 814 C CA . THR A 1 114 ? 5.867 13.610 3.396 1.00 86.38 114 THR A CA 1
ATOM 815 C C . THR A 1 114 ? 5.131 14.720 2.671 1.00 86.38 114 THR A C 1
ATOM 817 O O . THR A 1 114 ? 5.152 15.869 3.114 1.00 86.38 114 THR A O 1
ATOM 820 N N . LYS A 1 115 ? 4.527 14.402 1.528 1.00 90.00 115 LYS A N 1
ATOM 821 C CA . LYS A 1 115 ? 3.824 15.373 0.686 1.00 90.00 115 LYS A CA 1
ATOM 822 C C . LYS A 1 115 ? 2.328 15.052 0.702 1.00 90.00 115 LYS A C 1
ATOM 824 O O . LYS A 1 115 ? 1.971 13.883 0.549 1.00 90.00 115 LYS A O 1
ATOM 829 N N . PRO A 1 116 ? 1.439 16.040 0.889 1.00 92.31 116 PRO A N 1
ATOM 830 C CA . PRO A 1 116 ? 0.014 15.811 0.715 1.00 92.31 116 PRO A CA 1
ATOM 831 C C . PRO A 1 116 ? -0.298 15.541 -0.759 1.00 92.31 116 PRO A C 1
ATOM 833 O O . PRO A 1 116 ? 0.260 16.179 -1.653 1.00 92.31 116 PRO A O 1
ATOM 836 N N . ILE A 1 117 ? -1.210 14.607 -1.009 1.00 91.81 117 ILE A N 1
ATOM 837 C CA . ILE A 1 117 ? -1.735 14.289 -2.334 1.00 91.81 117 ILE A CA 1
ATOM 838 C C . ILE A 1 117 ? -3.245 14.056 -2.244 1.00 91.81 117 ILE A C 1
ATOM 840 O O . ILE A 1 117 ? -3.753 13.548 -1.243 1.00 91.81 117 ILE A O 1
ATOM 844 N N . SER A 1 118 ? -3.983 14.449 -3.282 1.00 86.19 118 SER A N 1
ATOM 845 C CA . SER A 1 118 ? -5.402 14.111 -3.384 1.00 86.19 118 SER A CA 1
ATOM 846 C C . SER A 1 118 ? -5.581 12.627 -3.745 1.00 86.19 118 SER A C 1
ATOM 848 O O . SER A 1 118 ? -4.711 12.052 -4.404 1.00 86.19 118 SER A O 1
ATOM 850 N N . PRO A 1 119 ? -6.732 12.005 -3.429 1.00 80.06 119 PRO A N 1
ATOM 851 C CA . PRO A 1 119 ? -7.017 10.624 -3.824 1.00 80.06 119 PRO A CA 1
ATOM 852 C C . PRO A 1 119 ? -6.910 10.397 -5.338 1.00 80.06 119 PRO A C 1
ATOM 854 O O . PRO A 1 119 ? -6.415 9.369 -5.791 1.00 80.06 119 PRO A O 1
ATOM 857 N N . SER A 1 120 ? -7.293 11.393 -6.143 1.00 82.81 120 SER A N 1
ATOM 858 C CA . SER A 1 120 ? -7.147 11.348 -7.603 1.00 82.81 120 SER A CA 1
ATOM 859 C C . SER A 1 120 ? -5.684 11.307 -8.062 1.00 82.81 120 SER A C 1
ATOM 861 O O . SER A 1 120 ? -5.385 10.744 -9.114 1.00 82.81 120 SER A O 1
ATOM 863 N N . GLY A 1 121 ? -4.768 11.878 -7.276 1.00 85.75 121 GLY A N 1
ATOM 864 C CA . GLY A 1 121 ? -3.338 11.910 -7.569 1.00 85.75 121 GLY A CA 1
ATOM 865 C C . GLY A 1 121 ? -2.620 10.585 -7.316 1.00 85.75 121 GLY A C 1
ATOM 866 O O . GLY A 1 121 ? -1.520 10.410 -7.833 1.00 85.75 121 GLY A O 1
ATOM 867 N N . ILE A 1 122 ? -3.232 9.639 -6.588 1.00 88.75 122 ILE A N 1
ATOM 868 C CA . ILE A 1 122 ? -2.628 8.328 -6.293 1.00 88.75 122 ILE A CA 1
ATOM 869 C C . ILE A 1 122 ? -2.270 7.605 -7.590 1.00 88.75 122 ILE A C 1
ATOM 871 O O . ILE A 1 122 ? -1.142 7.159 -7.734 1.00 88.75 122 ILE A O 1
ATOM 875 N N . SER A 1 123 ? -3.191 7.565 -8.557 1.00 87.25 123 SER A N 1
ATOM 876 C CA . SER A 1 123 ? -2.974 6.891 -9.847 1.00 87.25 123 SER A CA 1
ATOM 877 C C . SER A 1 123 ? -1.725 7.387 -10.585 1.00 87.25 123 SER A C 1
ATOM 879 O O . SER A 1 123 ? -0.957 6.584 -11.109 1.00 87.25 123 SER A O 1
ATOM 881 N N . ASN A 1 124 ? -1.482 8.700 -10.569 1.00 88.19 124 ASN A N 1
ATOM 882 C CA . ASN A 1 124 ? -0.285 9.299 -11.154 1.00 88.19 124 ASN A CA 1
ATOM 883 C C . ASN A 1 124 ? 0.961 9.006 -10.312 1.00 88.19 124 ASN A C 1
ATOM 885 O O . ASN A 1 124 ? 2.017 8.713 -10.864 1.00 88.19 124 ASN A O 1
ATOM 889 N N . ALA A 1 125 ? 0.841 9.067 -8.983 1.00 87.38 125 ALA A N 1
ATOM 890 C CA . ALA A 1 125 ? 1.939 8.776 -8.067 1.00 87.38 125 ALA A CA 1
ATOM 891 C C . ALA A 1 125 ? 2.360 7.301 -8.092 1.00 87.38 125 ALA A C 1
ATOM 893 O O . ALA A 1 125 ? 3.501 7.012 -7.749 1.00 87.38 125 ALA A O 1
ATOM 894 N N . THR A 1 126 ? 1.470 6.387 -8.494 1.00 91.69 126 THR A N 1
ATOM 895 C CA . THR A 1 126 ? 1.705 4.935 -8.541 1.00 91.69 126 THR A CA 1
ATOM 896 C C . THR A 1 126 ? 1.773 4.356 -9.954 1.00 91.69 126 THR A C 1
ATOM 898 O O . THR A 1 126 ? 1.799 3.135 -10.121 1.00 91.69 126 THR A O 1
ATOM 901 N N . PHE A 1 127 ? 1.817 5.210 -10.981 1.00 88.69 127 PHE A N 1
ATOM 902 C CA . PHE A 1 127 ? 1.798 4.779 -12.375 1.00 88.69 127 PHE A CA 1
ATOM 903 C C . PHE A 1 127 ? 2.988 3.866 -12.705 1.00 88.69 127 PHE A C 1
ATOM 905 O O . PHE A 1 127 ? 4.142 4.204 -12.439 1.00 88.69 127 PHE A O 1
ATOM 912 N N . GLY A 1 128 ? 2.699 2.706 -13.302 1.00 87.19 128 GLY A N 1
ATOM 913 C CA . GLY A 1 128 ? 3.714 1.729 -13.707 1.00 87.19 128 GLY A CA 1
ATOM 914 C C . GLY A 1 128 ? 4.395 0.983 -12.553 1.00 87.19 128 GLY A C 1
ATOM 915 O O . GLY A 1 128 ? 5.399 0.316 -12.787 1.00 87.19 128 GLY A O 1
ATOM 916 N N . MET A 1 129 ? 3.882 1.087 -11.323 1.00 91.19 129 MET A N 1
ATOM 917 C CA . MET A 1 129 ? 4.411 0.372 -10.161 1.00 91.19 129 MET A CA 1
ATOM 918 C C . MET A 1 129 ? 3.457 -0.735 -9.710 1.00 91.19 129 MET A C 1
ATOM 920 O O . MET A 1 129 ? 2.259 -0.471 -9.601 1.00 91.19 129 MET A O 1
ATOM 924 N N . PRO A 1 130 ? 3.966 -1.931 -9.356 1.00 91.19 130 PRO A N 1
ATOM 925 C CA . PRO A 1 130 ? 3.200 -2.910 -8.598 1.00 91.19 130 PRO A CA 1
ATOM 926 C C . PRO A 1 130 ? 2.738 -2.313 -7.265 1.00 91.19 130 PRO A C 1
ATOM 928 O O . PRO A 1 130 ? 3.528 -1.674 -6.562 1.00 91.19 130 PRO A O 1
ATOM 931 N N . GLN A 1 131 ? 1.470 -2.516 -6.919 1.00 93.00 131 GLN A N 1
ATOM 932 C CA . GLN A 1 131 ? 0.817 -1.867 -5.785 1.00 93.00 131 GLN A CA 1
ATOM 933 C C . GLN A 1 131 ? 0.376 -2.891 -4.743 1.00 93.00 131 GLN A C 1
ATOM 935 O O . GLN A 1 131 ? -0.424 -3.774 -5.031 1.00 93.00 131 GLN A O 1
ATOM 940 N N . PHE A 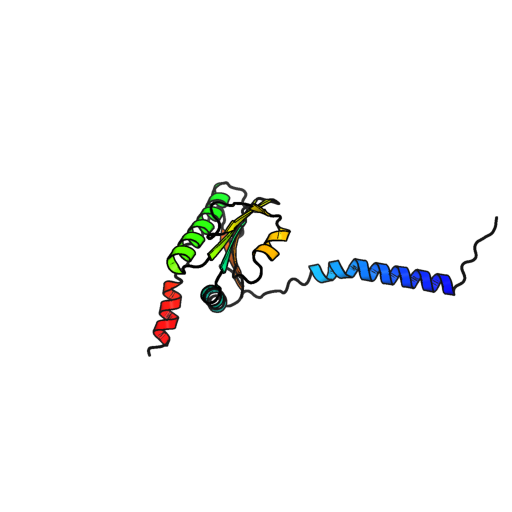1 132 ? 0.827 -2.732 -3.506 1.00 91.19 132 PHE A N 1
ATOM 941 C CA . PHE A 1 132 ? 0.224 -3.378 -2.345 1.00 91.19 132 PHE A CA 1
ATOM 942 C C . PHE A 1 132 ? -0.818 -2.418 -1.783 1.00 91.19 132 PHE A C 1
ATOM 944 O O . PHE A 1 132 ? -0.466 -1.374 -1.244 1.00 91.19 132 PHE A O 1
ATOM 951 N N . TYR A 1 133 ? -2.097 -2.734 -1.940 1.00 91.75 133 TYR A N 1
ATOM 952 C CA . TYR A 1 133 ? -3.195 -1.901 -1.465 1.00 91.75 133 TYR A CA 1
ATOM 953 C C . TYR A 1 133 ? -3.853 -2.561 -0.259 1.00 91.75 133 TYR A C 1
ATOM 955 O O . TYR A 1 133 ? -4.351 -3.679 -0.348 1.00 91.75 133 TYR A O 1
ATOM 963 N N . ILE A 1 134 ? -3.842 -1.874 0.875 1.00 91.12 134 ILE A N 1
ATOM 964 C CA . ILE A 1 134 ? -4.288 -2.391 2.164 1.00 91.12 134 ILE A CA 1
ATOM 965 C C . ILE A 1 134 ? -5.431 -1.504 2.619 1.00 91.12 134 ILE A C 1
ATOM 967 O O . ILE A 1 134 ? -5.255 -0.295 2.767 1.00 91.12 134 ILE A O 1
ATOM 971 N N . SER A 1 135 ? -6.601 -2.089 2.845 1.00 91.38 135 SER A N 1
ATOM 972 C CA . SER A 1 135 ? -7.766 -1.320 3.268 1.00 91.38 135 SER A CA 1
ATOM 973 C C . SER A 1 135 ? -8.620 -2.068 4.272 1.00 91.38 135 SER A C 1
ATOM 975 O O . SER A 1 135 ? -8.544 -3.290 4.415 1.00 91.38 135 SER A O 1
ATOM 977 N N . TYR A 1 136 ? -9.503 -1.327 4.932 1.00 89.06 136 TYR A N 1
ATOM 978 C CA . TYR A 1 136 ? -10.569 -1.947 5.704 1.00 89.06 136 TYR A CA 1
ATOM 979 C C . TYR A 1 136 ? -11.551 -2.680 4.780 1.00 89.06 136 TYR A C 1
ATOM 981 O O . TYR A 1 136 ? -11.895 -2.174 3.708 1.00 89.06 136 TYR A O 1
ATOM 989 N N . GLY A 1 137 ? -12.027 -3.856 5.180 1.00 83.56 137 GLY A N 1
ATOM 990 C CA . GLY A 1 137 ? -13.073 -4.563 4.443 1.00 83.56 137 GLY A CA 1
ATOM 991 C C . GLY A 1 137 ? -13.405 -5.936 5.009 1.00 83.56 137 GLY A C 1
ATOM 992 O O . GLY A 1 137 ? -12.877 -6.358 6.035 1.00 83.56 137 GLY A O 1
ATOM 993 N N . LYS A 1 138 ? -14.323 -6.645 4.345 1.00 69.19 138 LYS A N 1
ATOM 994 C CA . LYS A 1 138 ? -14.689 -8.008 4.751 1.00 69.19 138 LYS A CA 1
ATOM 995 C C . LYS A 1 138 ? -13.477 -8.938 4.600 1.00 69.19 138 LYS A C 1
ATOM 997 O O . LYS A 1 138 ? -12.721 -8.754 3.651 1.00 69.19 138 LYS A O 1
ATOM 1002 N N . PRO A 1 139 ? -13.299 -9.925 5.497 1.00 60.81 139 PRO A N 1
ATOM 1003 C CA . PRO A 1 139 ? -12.220 -10.894 5.377 1.00 60.81 139 PRO A CA 1
ATOM 1004 C C . PRO A 1 139 ? -12.484 -11.764 4.149 1.00 60.81 139 PRO A C 1
ATOM 1006 O O . PRO A 1 139 ? -13.308 -12.675 4.180 1.00 60.81 139 PRO A O 1
ATOM 1009 N N . ILE A 1 140 ? -11.815 -11.428 3.057 1.00 63.94 140 ILE A N 1
ATOM 1010 C CA . ILE A 1 140 ? -11.703 -12.239 1.852 1.00 63.94 140 ILE A CA 1
ATOM 1011 C C . ILE A 1 140 ? -10.217 -12.507 1.620 1.00 63.94 140 ILE A C 1
ATOM 1013 O O . ILE A 1 140 ? -9.369 -11.749 2.104 1.00 63.94 140 ILE A O 1
ATOM 1017 N N . ASP A 1 141 ? -9.905 -13.599 0.928 1.00 64.81 141 ASP A N 1
ATOM 1018 C CA . ASP A 1 141 ? -8.532 -13.899 0.520 1.00 64.81 141 ASP A CA 1
ATOM 1019 C C . ASP A 1 141 ? -7.957 -12.721 -0.275 1.00 64.81 141 ASP A C 1
ATOM 1021 O O . ASP A 1 141 ? -8.710 -12.119 -1.049 1.00 64.81 141 ASP A O 1
ATOM 1025 N N . PRO A 1 142 ? -6.661 -12.379 -0.111 1.00 71.31 142 PRO A N 1
ATOM 1026 C CA . PRO A 1 142 ? -6.033 -11.315 -0.882 1.00 71.31 142 PRO A CA 1
ATOM 1027 C C . PRO A 1 142 ? -6.295 -11.479 -2.382 1.00 71.31 142 PRO A C 1
ATOM 1029 O O . PRO A 1 142 ? -6.133 -12.569 -2.934 1.00 71.31 142 PRO A O 1
ATOM 1032 N N . ALA A 1 143 ? -6.690 -10.398 -3.056 1.00 80.00 143 ALA A N 1
ATOM 1033 C CA . ALA A 1 143 ? -6.905 -10.430 -4.496 1.00 80.00 143 ALA A CA 1
ATOM 1034 C C . ALA A 1 143 ? -5.649 -9.940 -5.190 1.00 80.00 143 ALA A C 1
ATOM 1036 O O . ALA A 1 143 ? -5.226 -8.797 -5.005 1.00 80.00 143 ALA A O 1
ATOM 1037 N N . TYR A 1 144 ? -5.088 -10.807 -6.015 1.00 80.56 144 TYR A N 1
ATOM 1038 C CA . TYR A 1 144 ? -3.951 -10.486 -6.852 1.00 80.56 144 TYR A CA 1
ATOM 1039 C C . TYR A 1 144 ? -4.441 -10.089 -8.237 1.00 80.56 144 TYR A C 1
ATOM 1041 O O . TYR A 1 144 ? -5.387 -10.650 -8.772 1.00 80.56 144 TYR A O 1
ATOM 1049 N N . PHE A 1 145 ? -3.789 -9.103 -8.816 1.00 83.69 145 PHE A N 1
ATOM 1050 C CA . PHE A 1 145 ? -3.920 -8.622 -10.180 1.00 83.69 145 PHE A CA 1
ATOM 1051 C C . PHE A 1 145 ? -2.498 -8.428 -10.706 1.00 83.69 145 PHE A C 1
ATOM 1053 O O . PHE A 1 145 ? -1.549 -8.392 -9.923 1.00 83.69 145 PHE A O 1
ATOM 1060 N N . ALA A 1 146 ? -2.329 -8.267 -12.019 1.00 79.44 146 ALA A N 1
ATOM 1061 C CA . ALA A 1 146 ? -0.996 -8.145 -12.613 1.00 79.44 146 ALA A CA 1
ATOM 1062 C C . ALA A 1 146 ? -0.141 -7.051 -11.938 1.00 79.44 146 ALA A C 1
ATOM 1064 O O . ALA A 1 146 ? 1.035 -7.263 -11.663 1.00 79.44 146 ALA A O 1
ATOM 1065 N N . ASP A 1 147 ? -0.732 -5.904 -11.624 1.00 85.19 147 ASP A N 1
ATOM 1066 C CA . ASP A 1 147 ? -0.064 -4.729 -11.063 1.00 85.19 147 ASP A CA 1
ATOM 1067 C C . ASP A 1 147 ? -0.524 -4.376 -9.643 1.00 85.19 147 ASP A C 1
ATOM 1069 O O . ASP A 1 147 ? -0.069 -3.380 -9.081 1.00 85.19 147 ASP A O 1
ATOM 1073 N N . LYS A 1 148 ? -1.403 -5.172 -9.027 1.00 88.38 148 LYS A N 1
ATOM 1074 C CA . LYS A 1 148 ? -1.976 -4.854 -7.715 1.00 88.38 148 LYS A CA 1
ATOM 1075 C C . LYS A 1 148 ? -2.237 -6.106 -6.884 1.00 88.38 148 LYS A C 1
ATOM 1077 O O . LYS A 1 148 ? -2.863 -7.036 -7.361 1.00 88.38 148 LYS A O 1
ATOM 1082 N N . ALA A 1 149 ? -1.862 -6.086 -5.614 1.00 87.44 149 ALA A N 1
ATOM 1083 C CA . ALA A 1 149 ? -2.340 -7.016 -4.601 1.00 87.44 149 ALA A CA 1
ATOM 1084 C C . ALA A 1 149 ? -3.176 -6.245 -3.576 1.00 87.44 149 ALA A C 1
ATOM 1086 O O . ALA A 1 149 ? -2.713 -5.252 -3.013 1.00 87.44 149 ALA A O 1
ATOM 1087 N N . HIS A 1 150 ? -4.418 -6.671 -3.353 1.00 87.12 150 HIS A N 1
ATOM 1088 C CA . HIS A 1 150 ? -5.331 -6.064 -2.386 1.00 87.12 150 HIS A CA 1
ATOM 1089 C C . HIS A 1 150 ? -5.417 -6.939 -1.134 1.00 87.12 150 HIS A C 1
ATOM 1091 O O . HIS A 1 150 ? -5.810 -8.098 -1.216 1.00 87.12 150 HIS A O 1
ATOM 1097 N N . PHE A 1 151 ? -5.067 -6.367 0.016 1.00 85.38 151 PHE A N 1
ATOM 1098 C CA . PHE A 1 151 ? -5.182 -6.964 1.343 1.00 85.38 151 PHE A CA 1
ATOM 1099 C C . PHE A 1 151 ? -6.299 -6.287 2.141 1.00 85.38 151 PHE A C 1
ATOM 1101 O O . PHE A 1 151 ? -6.401 -5.057 2.165 1.00 85.38 151 PHE A O 1
ATOM 1108 N N . TRP A 1 152 ? -7.111 -7.086 2.830 1.00 85.00 152 TRP A N 1
ATOM 1109 C CA . TRP A 1 152 ? -8.181 -6.587 3.690 1.00 85.00 152 TRP A CA 1
ATOM 1110 C C . TRP A 1 152 ? -7.872 -6.831 5.157 1.00 85.00 152 TRP A C 1
ATOM 1112 O O . TRP A 1 152 ? -7.490 -7.930 5.557 1.00 85.00 152 TRP A O 1
ATOM 1122 N N . VAL A 1 153 ? -8.088 -5.794 5.956 1.00 81.88 153 VAL A N 1
ATOM 1123 C CA . VAL A 1 153 ? -7.968 -5.823 7.414 1.00 81.88 153 VAL A CA 1
ATOM 1124 C C . VAL A 1 153 ? -9.329 -5.491 8.018 1.00 81.88 153 VAL A C 1
ATOM 1126 O O . VAL A 1 153 ? -10.066 -4.663 7.483 1.00 81.88 153 VAL A O 1
ATOM 1129 N N . ASN A 1 154 ? -9.682 -6.121 9.135 1.00 77.12 154 ASN A N 1
ATOM 1130 C CA . ASN A 1 154 ? -10.880 -5.767 9.894 1.00 77.12 154 ASN A CA 1
ATOM 1131 C C . ASN A 1 154 ? -10.634 -5.857 11.405 1.00 77.12 154 ASN A C 1
ATOM 1133 O O . ASN A 1 154 ? -9.513 -6.086 11.849 1.00 77.12 154 ASN A O 1
ATOM 1137 N N . ASP A 1 155 ? -11.687 -5.652 12.193 1.00 70.06 155 ASP A N 1
ATOM 1138 C CA . ASP A 1 155 ? -11.608 -5.591 13.657 1.00 70.06 155 ASP A CA 1
ATOM 1139 C C . ASP A 1 155 ? -11.284 -6.936 14.331 1.00 70.06 155 ASP A C 1
ATOM 1141 O O . ASP A 1 155 ? -10.875 -6.956 15.489 1.00 70.06 155 ASP A O 1
ATOM 1145 N N . THR A 1 156 ? -11.478 -8.060 13.637 1.00 64.81 156 THR A N 1
ATOM 1146 C CA . THR A 1 156 ? -11.297 -9.419 14.178 1.00 64.81 156 THR A CA 1
ATOM 1147 C C . THR A 1 156 ? -10.166 -10.195 13.513 1.00 64.81 156 THR A C 1
ATOM 1149 O O . THR A 1 156 ? -9.676 -11.172 14.075 1.00 64.81 156 THR A O 1
ATOM 1152 N N . LEU A 1 157 ? -9.746 -9.771 12.325 1.00 59.47 157 LEU A N 1
ATOM 1153 C CA . LEU A 1 157 ? -8.782 -10.449 11.484 1.00 59.47 157 LEU A CA 1
ATOM 1154 C C . LEU A 1 157 ? -7.720 -9.449 11.032 1.00 59.47 157 LEU A C 1
ATOM 1156 O O . LEU A 1 157 ? -7.885 -8.700 10.065 1.00 59.47 157 LEU A O 1
ATOM 1160 N N . THR A 1 158 ? -6.598 -9.480 11.739 1.00 56.28 158 THR A N 1
ATOM 1161 C CA . THR A 1 158 ? -5.335 -8.951 11.241 1.00 56.28 158 THR A CA 1
ATOM 1162 C C . THR A 1 158 ? -4.740 -10.047 10.370 1.00 56.28 158 THR A C 1
ATOM 1164 O O . THR A 1 158 ? -4.136 -10.980 10.897 1.00 56.28 158 THR A O 1
ATOM 1167 N N . TYR A 1 159 ? -4.940 -9.996 9.047 1.00 52.75 159 TYR A N 1
ATOM 1168 C CA . TYR A 1 159 ? -4.108 -10.825 8.175 1.00 52.75 159 TYR A CA 1
ATOM 1169 C C . TYR A 1 159 ? -2.657 -10.455 8.488 1.00 52.75 159 TYR A C 1
ATOM 1171 O O . TYR A 1 159 ? -2.328 -9.264 8.459 1.00 52.75 159 TYR A O 1
ATOM 1179 N N . PRO A 1 160 ? -1.798 -11.419 8.855 1.00 52.59 160 PRO A N 1
ATOM 1180 C CA . PRO A 1 160 ? -0.411 -11.102 9.080 1.00 52.59 160 PRO A CA 1
ATOM 1181 C C . PRO A 1 160 ? 0.147 -10.665 7.727 1.00 52.59 160 PRO A C 1
ATOM 1183 O O . PRO A 1 160 ? 0.316 -11.463 6.812 1.00 52.59 160 PRO A O 1
ATOM 1186 N N . CYS A 1 161 ? 0.398 -9.366 7.584 1.00 60.09 161 CYS A N 1
ATOM 1187 C CA . CYS A 1 161 ? 1.073 -8.821 6.411 1.00 60.09 161 CYS A CA 1
ATOM 1188 C C . CYS A 1 161 ? 2.577 -9.111 6.442 1.00 60.09 161 CYS A C 1
ATOM 1190 O O . CYS A 1 161 ? 3.326 -8.619 5.595 1.00 60.09 161 CYS A O 1
ATOM 1192 N N . SER A 1 162 ? 3.015 -9.970 7.377 1.00 51.88 162 SER A N 1
ATOM 1193 C CA . SER A 1 162 ? 4.136 -10.862 7.128 1.00 51.88 162 SER A CA 1
ATOM 1194 C C . SER A 1 162 ? 3.776 -11.650 5.879 1.00 51.88 162 SER A C 1
ATOM 1196 O O . SER A 1 162 ? 3.003 -12.606 5.925 1.00 51.88 162 SER A O 1
ATOM 1198 N N . ILE A 1 163 ? 4.272 -11.163 4.748 1.00 51.50 163 ILE A N 1
ATOM 1199 C CA . ILE A 1 163 ? 4.178 -11.833 3.466 1.00 51.50 163 ILE A CA 1
ATOM 1200 C C . ILE A 1 163 ? 4.430 -13.309 3.749 1.00 51.50 163 ILE A C 1
ATOM 1202 O O . ILE A 1 163 ? 5.476 -13.639 4.315 1.00 51.50 163 ILE A O 1
ATOM 1206 N N . TYR A 1 164 ? 3.459 -14.168 3.426 1.00 42.50 164 TYR A N 1
ATOM 1207 C CA . TYR A 1 164 ? 3.701 -15.590 3.225 1.00 42.50 164 TYR A CA 1
ATOM 1208 C C . TYR A 1 164 ? 4.740 -15.663 2.097 1.00 42.50 164 TYR A C 1
ATOM 1210 O O . TYR A 1 164 ? 4.434 -15.664 0.912 1.00 42.50 164 TYR A O 1
ATOM 1218 N N . SER A 1 165 ? 5.985 -15.503 2.536 1.00 39.62 165 SER A N 1
ATOM 1219 C CA . SER A 1 165 ? 7.244 -15.906 1.963 1.00 39.62 165 SER A CA 1
ATOM 1220 C C . SER A 1 165 ? 7.385 -15.713 0.455 1.00 39.62 165 SER A C 1
ATOM 1222 O O . SER A 1 165 ? 7.306 -16.649 -0.337 1.00 39.62 165 SER A O 1
ATOM 1224 N N . ILE A 1 166 ? 7.829 -14.503 0.093 1.00 45.16 166 ILE A N 1
ATOM 1225 C CA . ILE A 1 166 ? 8.670 -14.294 -1.099 1.00 45.16 166 ILE A CA 1
ATOM 1226 C C . ILE A 1 166 ? 9.806 -15.344 -1.136 1.00 45.16 166 ILE A C 1
ATOM 1228 O O . ILE A 1 166 ? 10.171 -15.823 -2.205 1.00 45.16 166 ILE A O 1
ATOM 1232 N N . GLU A 1 167 ? 10.303 -15.793 0.024 1.00 42.38 167 GLU A N 1
ATOM 1233 C CA . GLU A 1 167 ? 11.261 -16.905 0.130 1.00 42.38 167 GLU A CA 1
ATOM 1234 C C . GLU A 1 167 ? 10.692 -18.286 -0.244 1.00 42.38 167 GLU A C 1
ATOM 1236 O O . GLU A 1 167 ? 11.418 -19.107 -0.796 1.00 42.38 167 GLU A O 1
ATOM 1241 N N . THR A 1 168 ? 9.410 -18.574 -0.014 1.00 40.28 168 THR A N 1
ATOM 1242 C CA . THR A 1 168 ? 8.845 -19.914 -0.246 1.00 40.28 168 THR A CA 1
ATOM 1243 C C . THR A 1 168 ? 8.336 -20.062 -1.683 1.00 40.28 168 THR A C 1
ATOM 1245 O O . THR A 1 168 ? 8.314 -21.172 -2.210 1.00 40.28 168 THR A O 1
ATOM 1248 N N . GLN A 1 169 ? 8.036 -18.956 -2.377 1.00 42.72 169 GLN A N 1
ATOM 1249 C CA . GLN A 1 169 ? 7.828 -18.978 -3.829 1.00 42.72 169 GLN A CA 1
ATOM 1250 C C . GLN A 1 169 ? 9.154 -18.979 -4.610 1.00 42.72 169 GLN A C 1
ATOM 1252 O O . GLN A 1 169 ? 9.290 -19.757 -5.555 1.00 42.72 169 GLN A O 1
ATOM 1257 N N . ASN A 1 170 ? 10.184 -18.242 -4.168 1.00 41.44 170 ASN A N 1
ATOM 1258 C CA . ASN A 1 170 ? 11.525 -18.351 -4.766 1.00 41.44 170 ASN A CA 1
ATOM 1259 C C . ASN A 1 170 ? 12.163 -19.736 -4.553 1.00 41.44 170 ASN A C 1
ATOM 1261 O O . ASN A 1 170 ? 12.850 -20.225 -5.448 1.00 41.44 170 ASN A O 1
ATOM 1265 N N . ALA A 1 171 ? 11.900 -20.413 -3.428 1.00 39.25 171 ALA A N 1
ATOM 1266 C CA . ALA A 1 171 ? 12.331 -21.800 -3.221 1.00 39.25 171 ALA A CA 1
ATOM 1267 C C . ALA A 1 171 ? 11.655 -22.788 -4.193 1.00 39.25 171 ALA A C 1
ATOM 1269 O O . ALA A 1 171 ? 12.267 -23.780 -4.584 1.00 39.25 171 ALA A O 1
ATOM 1270 N N . THR A 1 172 ? 10.432 -22.495 -4.645 1.00 37.72 172 THR A N 1
ATOM 1271 C CA . THR A 1 172 ? 9.713 -23.333 -5.619 1.00 37.72 172 THR A CA 1
ATOM 1272 C C . THR A 1 172 ? 10.185 -23.057 -7.056 1.00 37.72 172 THR A C 1
ATOM 1274 O O . THR A 1 172 ? 10.363 -23.989 -7.839 1.00 37.72 172 THR A O 1
ATOM 1277 N N . ALA A 1 173 ? 10.501 -21.799 -7.389 1.00 38.69 173 ALA A N 1
ATOM 1278 C CA . ALA A 1 173 ? 11.072 -21.424 -8.687 1.00 38.69 173 ALA A CA 1
ATOM 1279 C C . ALA A 1 173 ? 12.539 -21.878 -8.866 1.00 38.69 173 ALA A C 1
ATOM 1281 O O . ALA A 1 173 ? 12.934 -22.265 -9.964 1.00 38.69 173 ALA A O 1
ATOM 1282 N N . ALA A 1 174 ? 13.345 -21.888 -7.797 1.00 37.88 174 ALA A N 1
ATOM 1283 C CA . ALA A 1 174 ? 14.723 -22.390 -7.830 1.00 37.88 174 ALA A CA 1
ATOM 1284 C C . ALA A 1 174 ? 14.813 -23.928 -7.710 1.00 37.88 174 ALA A C 1
ATOM 1286 O O . ALA A 1 174 ? 15.714 -24.540 -8.286 1.00 37.88 174 ALA A O 1
ATOM 1287 N N . GLY A 1 175 ? 13.864 -24.566 -7.013 1.00 31.92 175 GLY A N 1
ATOM 1288 C CA . GLY A 1 175 ? 13.794 -26.025 -6.860 1.00 31.92 175 GLY A CA 1
ATOM 1289 C C . GLY A 1 175 ? 13.345 -26.781 -8.118 1.00 31.92 175 GLY A C 1
ATOM 1290 O O . GLY A 1 175 ? 13.733 -27.930 -8.297 1.00 31.92 175 GLY A O 1
ATOM 1291 N N . ASN A 1 176 ? 12.604 -26.130 -9.023 1.00 35.25 176 ASN A N 1
ATOM 1292 C CA . ASN A 1 176 ? 12.199 -26.705 -10.317 1.00 35.25 176 ASN A CA 1
ATOM 1293 C C . ASN A 1 176 ? 13.188 -26.430 -11.465 1.00 35.25 176 ASN A C 1
ATOM 1295 O O . ASN A 1 176 ? 13.003 -26.944 -12.563 1.00 35.25 176 ASN A O 1
ATOM 1299 N N . ALA A 1 177 ? 14.242 -25.641 -11.233 1.00 34.97 177 ALA A N 1
ATOM 1300 C CA . ALA A 1 177 ? 15.330 -25.440 -12.197 1.00 34.97 177 ALA A CA 1
ATOM 1301 C C . ALA A 1 177 ? 16.509 -26.414 -11.982 1.00 34.97 177 ALA A C 1
ATOM 1303 O O . ALA A 1 177 ? 17.521 -26.319 -12.676 1.00 34.97 177 ALA A O 1
ATOM 1304 N N . SER A 1 178 ? 16.405 -27.318 -11.001 1.00 36.56 178 SER A N 1
ATOM 1305 C CA . SER A 1 178 ? 17.473 -28.247 -10.606 1.00 36.56 178 SER A CA 1
ATOM 1306 C C . SER A 1 178 ? 17.018 -29.707 -10.425 1.00 36.56 178 SER A C 1
ATOM 1308 O O . SER A 1 178 ? 17.719 -30.481 -9.773 1.00 36.56 178 SER A O 1
ATOM 1310 N N . GLN A 1 179 ? 15.903 -30.108 -11.052 1.00 34.44 179 GLN A N 1
ATOM 1311 C CA . GLN A 1 179 ? 15.554 -31.521 -11.272 1.00 34.44 179 GLN A CA 1
ATOM 1312 C C . GLN A 1 179 ? 15.462 -31.852 -12.758 1.00 34.44 179 GLN A C 1
ATOM 1314 O O . GLN A 1 179 ? 14.880 -31.035 -13.505 1.00 34.44 179 GLN A O 1
#

Sequence (179 aa):
MAKLSITDTQKYAIVLVVIAAAAVLLAPLLLQQAAPSQKAGDPEAFFSNVGSSPKIAIIADITGAQTQAAKTAILQCSVDLRSNIITALGKNTVYIACEGSNCLVSESNEANTTKPISPSGISNATFGMPQFYISYGKPIDPAYFADKAHFWVNDTLTYPCSIYSIETQNATAAGNASQ

Secondary structure (DSSP, 8-state):
-------HHHHHHHHHHHHHHHHHHHHHHHHHS---------HHHHHHHHHH-SEEEEEEE-TT--SHHHHHHHHHHHHHHHHHHHHHH--EEEEEEEETTEEEEEETTSSS--EEE-GGGHHHHTTTS-EEEEEE----PPEE-SSEEEEEE-SS-----S-S-HHHHHHHHHHTT--

pLDDT: mean 73.7, std 17.45, range [31.92, 94.94]

Solvent-accessible surface area (backbone atoms only — not comparable to full-atom values): 9976 Å² total; per-residue (Å²): 136,86,80,85,80,79,52,70,70,56,54,53,52,52,53,51,52,53,52,50,52,51,50,66,67,46,49,65,63,60,60,68,71,61,65,79,80,74,62,76,46,58,58,65,55,25,51,51,41,52,70,71,42,72,44,35,28,39,36,27,36,39,59,72,35,89,44,71,67,28,36,51,48,35,49,49,32,48,50,47,38,48,52,50,41,37,73,74,66,70,41,44,38,41,38,33,42,30,54,74,76,45,26,38,37,33,42,72,86,49,88,91,51,73,43,82,42,49,69,81,46,47,61,70,77,40,61,98,29,37,29,43,37,32,29,47,47,74,90,56,80,67,43,21,24,68,50,36,38,40,42,40,28,36,87,88,44,73,63,68,39,66,66,90,37,75,65,62,54,49,50,51,63,56,56,65,73,73,113

Mean predicted aligned error: 14.17 Å